Protein 5MIT (pdb70)

CATH classification: 3.50.50.60 (+1 more: 3.50.50.60)

Foldseek 3Di:
DFLEEEEAQALLSLLLLLLLLLVVGRAEYEHQDQHHACLQLAQWDCPDPPDNIDRSVVVSCVSNPCNVVSPHHYDYFDWQAKADPPQWIWTDTPPDIDIHRFYEYEHAWDADDPPAAPQVLAVVAFEAAGCVVCLQVAAAWAEEEEAQEQVSLNSLVVSVVGYQAYEYEYQAAHGHYDPVSVVVLVPDPRYHYDHNKDWHYFDDDSHHTFWTWMARNVPRDIDIGTTRHYHYHHDIAAPANRCPPPPQADPRGAGEAPPLQDTPDQRYGYAANSHPDDDHDSVRSSVSSNSNSVVSSVSSVVD

InterPro domains:
  IPR005982 Thioredoxin reductase [TIGR01292] (6-304)
  IPR008255 Pyridine nucleotide-disulphide oxidoreductase, class-II, active site [PS00573] (134-154)
  IPR023753 FAD/NAD(P)-binding domain [PF07992] (6-293)
  IPR036188 FAD/NAD(P)-binding domain superfamily [G3DSA:3.50.50.60] (7-298)
  IPR036188 FAD/NAD(P)-binding domain superfamily [G3DSA:3.50.50.60] (116-239)
  IPR036188 FAD/NAD(P)-binding domain superfamily [SSF51905] (1-301)
  IPR050097 Ferredoxin--NADP reductase type 2 [PTHR48105] (3-305)

Structure (mmCIF, N/CA/C/O backbone):
data_5MIT
#
_entry.id   5MIT
#
_cell.length_a   120.690
_cell.length_b   120.690
_cell.length_c   60.330
_cell.angle_alpha   90.000
_cell.angle_beta   90.000
_cell.angle_gamma   90.000
#
_symmetry.space_group_name_H-M   'P 41 21 2'
#
loop_
_entity.id
_entity.type
_entity.pdbx_description
1 polymer 'Thioredoxin reductase'
2 non-polymer 'FLAVIN-ADENINE DINUCLEOTIDE'
3 non-polymer 'NADP NICOTINAMIDE-ADENINE-DINUCLEOTIDE PHOSPHATE'
4 non-polymer DI(HYDROXYETHYL)ETHER
5 non-polymer 'SULFATE ION'
6 water water
#
loop_
_atom_site.group_PDB
_atom_site.id
_atom_site.type_symbol
_atom_site.label_atom_id
_atom_site.label_alt_id
_atom_site.label_comp_id
_atom_site.label_asym_id
_atom_site.label_entity_id
_atom_site.label_seq_id
_atom_site.pdbx_PDB_ins_code
_atom_site.Cartn_x
_atom_site.Cartn_y
_atom_site.Cartn_z
_atom_site.occupancy
_atom_site.B_iso_or_equiv
_atom_site.auth_seq_id
_atom_site.auth_comp_id
_atom_site.auth_asym_id
_atom_site.auth_atom_id
_atom_site.pdbx_PDB_model_num
ATOM 1 N N . LYS A 1 24 ? -11.386 40.261 -5.041 1.00 46.39 5 LYS A N 1
ATOM 2 C CA . LYS A 1 24 ? -12.250 41.475 -5.212 1.00 49.09 5 LYS A CA 1
ATOM 3 C C . LYS A 1 24 ? -13.508 41.542 -4.334 1.00 45.52 5 LYS A C 1
ATOM 4 O O . LYS A 1 24 ? -13.794 42.651 -3.842 1.00 48.57 5 LYS A O 1
ATOM 10 N N . TYR A 1 25 ? -14.301 40.458 -4.200 1.00 35.75 6 TYR A N 1
ATOM 11 C CA . TYR A 1 25 ? -15.213 40.378 -3.001 1.00 30.76 6 TYR A CA 1
ATOM 12 C C . TYR A 1 25 ? -14.451 39.721 -1.896 1.00 25.53 6 TYR A C 1
ATOM 13 O O . TYR A 1 25 ? -13.657 38.802 -2.106 1.00 26.05 6 TYR A O 1
ATOM 22 N N . ASP A 1 26 ? -14.696 40.163 -0.661 1.00 28.34 7 ASP A N 1
ATOM 23 C CA . ASP A 1 26 ? -14.225 39.348 0.469 1.00 25.44 7 ASP A CA 1
ATOM 24 C C . ASP A 1 26 ? -15.060 38.062 0.590 1.00 22.29 7 ASP A C 1
ATOM 25 O O . ASP A 1 26 ? -14.548 36.988 0.895 1.00 26.49 7 ASP A O 1
ATOM 30 N N . VAL A 1 27 ? -16.336 38.219 0.434 1.00 22.93 8 VAL A N 1
ATOM 31 C CA . VAL A 1 27 ? -17.250 37.076 0.507 1.00 22.12 8 VAL A CA 1
ATOM 32 C C . VAL A 1 27 ? -18.395 37.240 -0.431 1.00 22.04 8 VAL A C 1
ATOM 33 O O . VAL A 1 27 ? -19.020 38.294 -0.525 1.00 23.88 8 VAL A O 1
ATOM 37 N N . VAL A 1 28 ? -18.718 36.106 -1.085 1.00 24.77 9 VAL A N 1
ATOM 38 C CA . VAL A 1 28 ? -19.942 36.002 -1.833 1.00 21.87 9 VAL A CA 1
ATOM 39 C C . VAL A 1 28 ? -20.817 34.898 -1.171 1.00 19.65 9 VAL A C 1
ATOM 40 O O . VAL A 1 28 ? -20.410 33.757 -1.065 1.00 23.76 9 VAL A O 1
ATOM 44 N N . ILE A 1 29 ? -21.988 35.298 -0.804 1.00 19.86 10 ILE A N 1
ATOM 45 C CA . ILE A 1 29 ? -23.038 34.405 -0.309 1.00 22.97 10 ILE A CA 1
ATOM 46 C C . ILE A 1 29 ? -24.049 34.128 -1.442 1.00 20.00 10 ILE A C 1
ATOM 47 O O . ILE A 1 29 ? -24.694 35.047 -1.977 1.00 22.38 10 ILE A O 1
ATOM 52 N N . ILE A 1 30 ? -24.221 32.842 -1.693 1.00 21.44 11 ILE A N 1
ATOM 53 C CA . ILE A 1 30 ? -25.149 32.359 -2.735 1.00 19.98 11 ILE A CA 1
ATOM 54 C C . ILE A 1 30 ? -26.462 31.816 -2.133 1.00 17.58 11 ILE A C 1
ATOM 55 O O . ILE A 1 30 ? -26.438 30.795 -1.520 1.00 20.37 11 ILE A O 1
ATOM 60 N N . GLY A 1 31 ? -27.500 32.612 -2.262 1.00 18.10 12 GLY A N 1
ATOM 61 C CA . GLY A 1 31 ? -28.834 32.306 -1.786 1.00 23.08 12 GLY A CA 1
ATOM 62 C C . GLY A 1 31 ? -29.209 33.202 -0.665 1.00 20.39 12 GLY A C 1
ATOM 63 O O . GLY A 1 31 ? -28.399 33.356 0.219 1.00 22.50 12 GLY A O 1
ATOM 64 N N . SER A 1 32 ? -30.394 33.792 -0.754 1.00 21.21 13 SER A N 1
ATOM 65 C CA . SER A 1 32 ? -30.916 34.748 0.128 1.00 21.40 13 SER A CA 1
ATOM 66 C C . SER A 1 32 ? -32.202 34.267 0.834 1.00 16.67 13 SER A C 1
ATOM 67 O O . SER A 1 32 ? -33.184 35.010 1.033 1.00 18.51 13 SER A O 1
ATOM 70 N N . GLY A 1 33 ? -32.105 33.054 1.287 1.00 19.05 14 GLY A N 1
ATOM 71 C CA . GLY A 1 33 ? -33.069 32.541 2.264 1.00 17.54 14 GLY A CA 1
ATOM 72 C C . GLY A 1 33 ? -32.531 32.949 3.634 1.00 21.11 14 GLY A C 1
ATOM 73 O O . GLY A 1 33 ? -31.587 33.755 3.736 1.00 16.66 14 GLY A O 1
ATOM 74 N N . PRO A 1 34 ? -33.094 32.358 4.713 1.00 19.25 15 PRO A N 1
ATOM 75 C CA . PRO A 1 34 ? -32.654 32.858 6.019 1.00 17.04 15 PRO A CA 1
ATOM 76 C C . PRO A 1 34 ? -31.227 32.586 6.369 1.00 17.57 15 PRO A C 1
ATOM 77 O O . PRO A 1 34 ? -30.642 33.421 7.097 1.00 17.80 15 PRO A O 1
ATOM 81 N N . ALA A 1 35 ? -30.602 31.492 5.893 1.00 18.54 16 ALA A N 1
ATOM 82 C CA . ALA A 1 35 ? -29.231 31.277 6.210 1.00 20.03 16 ALA A CA 1
ATOM 83 C C . ALA A 1 35 ? -28.390 32.347 5.516 1.00 21.56 16 ALA A C 1
ATOM 84 O O . ALA A 1 35 ? -27.473 32.887 6.128 1.00 17.13 16 ALA A O 1
ATOM 86 N N . GLY A 1 36 ? -28.636 32.560 4.214 1.00 21.08 17 GLY A N 1
ATOM 87 C CA . GLY A 1 36 ? -27.799 33.540 3.494 1.00 18.41 17 GLY A CA 1
ATOM 88 C C . GLY A 1 36 ? -27.932 34.950 3.946 1.00 17.54 17 GLY A C 1
ATOM 89 O O . GLY A 1 36 ? -26.924 35.707 4.008 1.00 20.70 17 GLY A O 1
ATOM 90 N N . MET A 1 37 ? -29.148 35.335 4.258 1.00 17.53 18 MET A N 1
ATOM 91 C CA . MET A 1 37 ? -29.454 36.595 4.736 1.00 17.92 18 MET A CA 1
ATOM 92 C C . MET A 1 37 ? -28.810 36.884 6.110 1.00 19.33 18 MET A C 1
ATOM 93 O O . MET A 1 37 ? -28.257 37.959 6.351 1.00 20.03 18 MET A O 1
ATOM 98 N N . THR A 1 38 ? -28.769 35.878 6.964 1.00 22.52 19 THR A N 1
ATOM 99 C CA . THR A 1 38 ?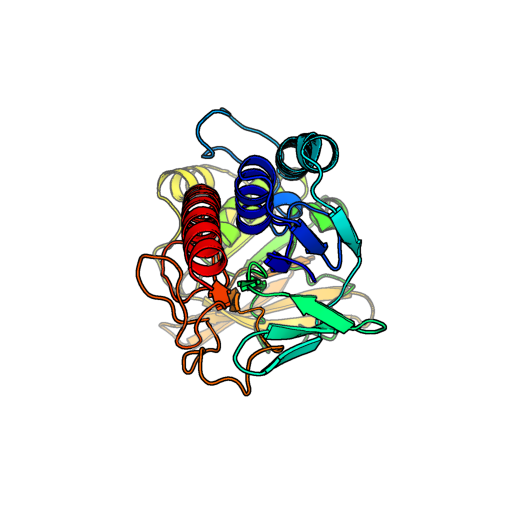 -28.067 36.029 8.259 1.00 18.61 19 THR A CA 1
ATOM 100 C C . THR A 1 38 ? -26.575 36.138 8.021 1.00 17.92 19 THR A C 1
ATOM 101 O O . THR A 1 38 ? -25.919 37.048 8.554 1.00 18.63 19 THR A O 1
ATOM 105 N N . ALA A 1 39 ? -25.998 35.250 7.234 1.00 18.58 20 ALA A N 1
ATOM 106 C CA . ALA A 1 39 ? -24.614 35.368 6.887 1.00 19.63 20 ALA A CA 1
ATOM 107 C C . ALA A 1 39 ? -24.217 36.726 6.334 1.00 22.34 20 ALA A C 1
ATOM 108 O O . ALA A 1 39 ? -23.187 37.283 6.727 1.00 20.54 20 ALA A O 1
ATOM 110 N N . ALA A 1 40 ? -25.047 37.264 5.438 1.00 22.26 21 ALA A N 1
ATOM 111 C CA . ALA A 1 40 ? -24.775 38.531 4.785 1.00 23.08 21 ALA A CA 1
ATOM 112 C C . ALA A 1 40 ? -24.870 39.729 5.762 1.00 20.47 21 ALA A C 1
ATOM 113 O O . ALA A 1 40 ? -24.024 40.634 5.772 1.00 18.52 21 ALA A O 1
ATOM 115 N N . MET A 1 41 ? -25.846 39.692 6.630 1.00 18.96 22 MET A N 1
ATOM 116 C CA . MET A 1 41 ? -25.961 40.673 7.685 1.00 20.93 22 MET A CA 1
ATOM 117 C C . MET A 1 41 ? -24.659 40.642 8.519 1.00 19.64 22 MET A C 1
ATOM 118 O O . MET A 1 41 ? -24.093 41.721 8.768 1.00 21.59 22 MET A O 1
ATOM 123 N N . TYR A 1 42 ? -24.221 39.466 8.944 1.00 19.20 23 TYR A N 1
ATOM 124 C CA . TYR A 1 42 ? -22.983 39.308 9.798 1.00 19.73 23 TYR A CA 1
ATOM 125 C C . TYR A 1 42 ? -21.673 39.752 9.048 1.00 21.76 23 TYR A C 1
ATOM 126 O O . TYR A 1 42 ? -20.907 40.561 9.581 1.00 18.84 23 TYR A O 1
ATOM 135 N N . THR A 1 43 ? -21.449 39.283 7.820 1.00 19.21 24 THR A N 1
ATOM 136 C CA . THR A 1 43 ? -20.292 39.737 7.057 1.00 24.06 24 THR A CA 1
ATOM 137 C C . THR A 1 43 ? -20.319 41.241 6.800 1.00 21.74 24 THR A C 1
ATOM 138 O O . THR A 1 43 ? -19.228 41.883 6.899 1.00 22.17 24 THR A O 1
ATOM 142 N N . ALA A 1 44 ? -21.459 41.833 6.478 1.00 20.86 25 ALA A N 1
ATOM 143 C CA . ALA A 1 44 ? -21.519 43.244 6.247 1.00 22.44 25 ALA A CA 1
ATOM 144 C C . ALA A 1 44 ? -21.209 44.020 7.563 1.00 25.82 25 ALA A C 1
ATOM 145 O O . ALA A 1 44 ? -20.568 45.085 7.546 1.00 22.35 25 ALA A O 1
ATOM 147 N N . ARG A 1 45 ? -21.666 43.476 8.690 1.00 21.55 26 ARG A N 1
ATOM 148 C CA . ARG A 1 45 ? -21.398 44.126 9.977 1.00 22.47 26 ARG A CA 1
ATOM 149 C C . ARG A 1 45 ? -19.893 44.017 10.341 1.00 21.32 26 ARG A C 1
ATOM 150 O O . ARG A 1 45 ? -19.362 44.876 11.081 1.00 24.95 26 ARG A O 1
ATOM 158 N N . SER A 1 46 ? -19.181 42.999 9.857 1.00 22.72 27 SER A N 1
ATOM 159 C CA . SER A 1 46 ? -17.750 42.943 9.956 1.00 22.70 27 SER A CA 1
ATOM 160 C C . SER A 1 46 ? -17.027 43.739 8.845 1.00 23.46 27 SER A C 1
ATOM 161 O O . SER A 1 46 ? -15.846 43.579 8.699 1.00 22.69 27 SER A O 1
ATOM 164 N N . GLU A 1 47 ? -17.774 44.487 8.089 1.00 25.36 28 GLU A N 1
ATOM 165 C CA . GLU A 1 47 ? -17.287 45.382 7.013 1.00 29.77 28 GLU A CA 1
ATOM 166 C C . GLU A 1 47 ? -16.546 44.566 5.962 1.00 28.83 28 GLU A C 1
ATOM 167 O O . GLU A 1 47 ? -15.605 45.045 5.367 1.00 30.74 28 GLU A O 1
ATOM 173 N N . MET A 1 48 ? -17.002 43.342 5.709 1.00 27.08 29 MET A N 1
ATOM 174 C CA . MET A 1 48 ? -16.470 42.540 4.605 1.00 27.84 29 MET A CA 1
ATOM 175 C C . MET A 1 48 ? -17.176 42.987 3.338 1.00 26.00 29 MET A C 1
ATOM 176 O O . MET A 1 48 ? -18.304 43.352 3.406 1.00 24.13 29 MET A O 1
ATOM 181 N N . LYS A 1 49 ? -16.472 43.037 2.196 1.00 30.36 30 LYS A N 1
ATOM 182 C CA . LYS A 1 49 ? -17.085 43.484 0.948 1.00 28.39 30 LYS A CA 1
ATOM 183 C C . LYS A 1 49 ? -17.913 42.257 0.515 1.00 22.00 30 LYS A C 1
ATOM 184 O O . LYS A 1 49 ? -17.352 41.159 0.241 1.00 23.65 30 LYS A O 1
ATOM 190 N N . THR A 1 50 ? -19.207 42.469 0.621 1.00 25.96 31 THR A N 1
ATOM 191 C CA . THR A 1 50 ? -20.189 41.406 0.613 1.00 24.06 31 THR A CA 1
ATOM 192 C C . THR A 1 50 ? -21.133 41.478 -0.571 1.00 20.05 31 THR A C 1
ATOM 193 O O . THR A 1 50 ? -21.905 42.413 -0.710 1.00 24.21 31 THR A O 1
ATOM 197 N N . LEU A 1 51 ? -21.155 40.385 -1.313 1.00 24.24 32 LEU A N 1
ATOM 198 C CA . LEU A 1 51 ? -22.146 40.182 -2.420 1.00 22.41 32 LEU A CA 1
ATOM 199 C C . LEU A 1 51 ? -23.146 39.068 -2.012 1.00 20.75 32 LEU A C 1
ATOM 200 O O . LEU A 1 51 ? -22.721 37.979 -1.684 1.00 24.25 32 LEU A O 1
ATOM 205 N N . LEU A 1 52 ? -24.434 39.370 -2.131 1.00 24.61 33 LEU A N 1
ATOM 206 C CA . LEU A 1 52 ? -25.471 38.345 -1.843 1.00 23.99 33 LEU A CA 1
ATOM 207 C C . LEU A 1 52 ? -26.209 38.074 -3.162 1.00 22.52 33 LEU A C 1
ATOM 208 O O . LEU A 1 52 ? -26.940 38.931 -3.620 1.00 22.73 33 LEU A O 1
ATOM 213 N N . LEU A 1 53 ? -25.944 36.922 -3.738 1.00 25.04 34 LEU A N 1
ATOM 214 C CA . LEU A 1 53 ? -26.604 36.499 -5.012 1.00 26.52 34 LEU A CA 1
ATOM 215 C C . LEU A 1 53 ? -27.844 35.634 -4.698 1.00 25.58 34 LEU A C 1
ATOM 216 O O . LEU A 1 53 ? -27.721 34.672 -3.948 1.00 29.61 34 LEU A O 1
ATOM 221 N N . GLU A 1 54 ? -28.942 35.918 -5.380 1.00 25.90 35 GLU A N 1
ATOM 222 C CA . GLU A 1 54 ? -30.212 35.221 -5.238 1.00 27.98 35 GLU A CA 1
ATOM 223 C C . GLU A 1 54 ? -30.815 35.171 -6.668 1.00 30.24 35 GLU A C 1
ATOM 224 O O . GLU A 1 54 ? -30.869 36.184 -7.358 1.00 29.95 35 GLU A O 1
ATOM 230 N N . ARG A 1 55 ? -31.298 34.007 -7.052 1.00 33.56 36 ARG A N 1
ATOM 231 C CA . ARG A 1 55 ? -31.916 33.815 -8.381 1.00 31.15 36 ARG A CA 1
ATOM 232 C C . ARG A 1 55 ? -33.340 34.323 -8.403 1.00 36.23 36 ARG A C 1
ATOM 233 O O . ARG A 1 55 ? -33.866 34.596 -9.466 1.00 32.77 36 ARG A O 1
ATOM 241 N N . GLY A 1 56 ? -33.974 34.465 -7.225 1.00 32.29 37 GLY A N 1
ATOM 242 C CA . GLY A 1 56 ? -35.388 34.797 -7.125 1.00 30.38 37 GLY A CA 1
ATOM 243 C C . GLY A 1 56 ? -35.741 35.852 -6.100 1.00 32.52 37 GLY A C 1
ATOM 244 O O . GLY A 1 56 ? -35.137 36.914 -6.050 1.00 35.46 37 GLY A O 1
ATOM 245 N N . VAL A 1 57 ? -36.712 35.552 -5.245 1.00 33.87 38 VAL A N 1
ATOM 246 C CA . VAL A 1 57 ? -37.139 36.495 -4.242 1.00 35.56 38 VAL A CA 1
ATOM 247 C C . VAL A 1 57 ? -36.414 36.143 -2.916 1.00 30.47 38 VAL A C 1
ATOM 248 O O . VAL A 1 57 ? -36.368 34.954 -2.522 1.00 27.44 38 VAL A O 1
ATOM 252 N N . PRO A 1 58 ? -35.860 37.158 -2.248 1.00 29.38 39 PRO A N 1
ATOM 253 C CA . PRO A 1 58 ? -35.290 36.923 -0.905 1.00 28.73 39 PRO A CA 1
ATOM 254 C C . PRO A 1 58 ? -36.325 36.223 -0.016 1.00 22.99 39 PRO A C 1
ATOM 255 O O . PRO A 1 58 ? -37.482 36.596 -0.022 1.00 24.67 39 PRO A O 1
ATOM 259 N N . GLY A 1 59 ? -35.877 35.279 0.781 1.00 27.01 40 GLY A N 1
ATOM 260 C CA . GLY A 1 59 ? -36.762 34.532 1.654 1.00 25.34 40 GLY A CA 1
ATOM 261 C C . GLY A 1 59 ? -36.640 33.039 1.470 1.00 24.95 40 GLY A C 1
ATOM 262 O O . GLY A 1 59 ? -36.966 32.285 2.392 1.00 23.34 40 GLY A O 1
ATOM 263 N N . GLY A 1 60 ? -36.250 32.566 0.288 1.00 21.79 41 GLY A N 1
ATOM 264 C CA . GLY A 1 60 ? -36.085 31.157 0.094 1.00 21.73 41 GLY A CA 1
ATOM 265 C C . GLY A 1 60 ? -37.446 30.451 0.354 1.00 22.18 41 GLY A C 1
ATOM 266 O O . GLY A 1 60 ? -38.527 31.004 0.122 1.00 21.53 41 GLY A O 1
ATOM 267 N N . GLN A 1 61 ? -37.373 29.314 1.018 1.00 25.20 42 GLN A N 1
ATOM 268 C CA . GLN A 1 61 ? -38.586 28.535 1.395 1.00 25.44 42 GLN A CA 1
ATOM 269 C C . GLN A 1 61 ? -39.551 29.272 2.245 1.00 26.70 42 GLN A C 1
ATOM 270 O O . GLN A 1 61 ? -40.750 28.957 2.228 1.00 25.54 42 GLN A O 1
ATOM 276 N N . MET A 1 62 ? -39.098 30.287 3.002 1.00 21.28 43 MET A N 1
ATOM 277 C CA . MET A 1 62 ? -40.043 30.984 3.848 1.00 20.03 43 MET A CA 1
ATOM 278 C C . MET A 1 62 ? -41.150 31.621 3.010 1.00 22.91 43 MET A C 1
ATOM 279 O O . MET A 1 62 ? -42.262 31.803 3.450 1.00 21.74 43 MET A O 1
ATOM 284 N N . ASN A 1 63 ? -40.852 31.980 1.772 1.00 25.96 44 ASN A N 1
ATOM 285 C CA . ASN A 1 63 ? -41.923 32.597 0.958 1.00 25.78 44 ASN A CA 1
ATOM 286 C C . ASN A 1 63 ? -42.977 31.535 0.508 1.00 28.50 44 ASN A C 1
ATOM 287 O O . ASN A 1 63 ? -44.041 31.916 0.025 1.00 30.72 44 ASN A O 1
ATOM 292 N N . ASN A 1 64 ? -42.645 30.257 0.626 1.00 24.75 45 ASN A N 1
ATOM 293 C CA . ASN A 1 64 ? -43.546 29.135 0.282 1.00 27.51 45 ASN A CA 1
ATOM 294 C C . ASN A 1 64 ? -44.215 28.528 1.496 1.00 29.30 45 ASN A C 1
ATOM 295 O O . ASN A 1 64 ? -44.769 27.439 1.416 1.00 27.93 45 ASN A O 1
ATOM 300 N N . THR A 1 65 ? -44.202 29.298 2.577 1.00 28.68 46 THR A N 1
ATOM 301 C CA . THR A 1 65 ? -44.654 28.887 3.907 1.00 29.97 46 THR A CA 1
ATOM 302 C C . THR A 1 65 ? -45.752 29.891 4.288 1.00 30.68 46 THR A C 1
ATOM 303 O O . THR A 1 65 ? -45.613 31.090 4.104 1.00 35.92 46 THR A O 1
ATOM 307 N N . ALA A 1 66 ? -46.867 29.357 4.751 1.00 29.21 47 ALA A N 1
ATOM 308 C CA . ALA A 1 66 ? -48.024 30.137 5.067 1.00 32.24 47 ALA A CA 1
ATOM 309 C C . ALA A 1 66 ? -47.874 30.822 6.417 1.00 33.76 47 ALA A C 1
ATOM 310 O O . ALA A 1 66 ? -47.886 32.020 6.479 1.00 41.06 47 ALA A O 1
ATOM 312 N N . GLU A 1 67 ? -47.743 30.048 7.494 1.00 38.41 48 GLU A N 1
ATOM 313 C CA . GLU A 1 67 ? -47.641 30.589 8.859 1.00 37.67 48 GLU A CA 1
ATOM 314 C C . GLU A 1 67 ? -46.428 29.967 9.526 1.00 29.12 48 GLU A C 1
ATOM 315 O O . GLU A 1 67 ? -46.260 28.738 9.514 1.00 29.73 48 GLU A O 1
ATOM 321 N N . ILE A 1 68 ? -45.583 30.826 10.102 1.00 26.51 49 ILE A N 1
ATOM 322 C CA . ILE A 1 68 ? -44.414 30.349 10.835 1.00 24.42 49 ILE A CA 1
ATOM 323 C C . ILE A 1 68 ? -44.690 30.645 12.289 1.00 23.14 49 ILE A C 1
ATOM 324 O O . ILE A 1 68 ? -44.906 31.800 12.653 1.00 23.32 49 ILE A O 1
ATOM 329 N N . GLU A 1 69 ? -44.714 29.596 13.109 1.00 22.84 50 GLU A N 1
ATOM 330 C CA . GLU A 1 69 ? -45.048 29.705 14.522 1.00 25.20 50 GLU A CA 1
ATOM 331 C C . GLU A 1 69 ? -43.892 29.479 15.442 1.00 23.29 50 GLU A C 1
ATOM 332 O O . GLU A 1 69 ? -44.022 29.735 16.654 1.00 29.87 50 GLU A O 1
ATOM 338 N N . ASN A 1 70 ? -42.794 28.942 14.936 1.00 20.38 51 ASN A N 1
ATOM 339 C CA . ASN A 1 70 ? -41.718 28.483 15.771 1.00 19.34 51 ASN A CA 1
ATOM 340 C C . ASN A 1 70 ? -40.390 29.242 15.540 1.00 18.64 51 ASN A C 1
ATOM 341 O O . ASN A 1 70 ? -39.319 28.694 15.750 1.00 19.07 51 ASN A O 1
ATOM 346 N N . TYR A 1 71 ? -40.492 30.439 15.000 1.00 18.07 52 TYR A N 1
ATOM 347 C CA . TYR A 1 71 ? -39.321 31.287 14.955 1.00 18.08 52 TYR A CA 1
ATOM 348 C C . TYR A 1 71 ? -39.336 32.170 16.217 1.00 19.50 52 TYR A C 1
ATOM 349 O O . TYR A 1 71 ? -40.187 33.031 16.385 1.00 21.46 52 TYR A O 1
ATOM 358 N N . PRO A 1 72 ? -38.334 31.989 17.075 1.00 20.84 53 PRO A N 1
ATOM 359 C CA . PRO A 1 72 ? -38.336 32.681 18.370 1.00 22.95 53 PRO A CA 1
ATOM 360 C C . PRO A 1 72 ? -38.291 34.180 18.175 1.00 23.27 53 PRO A C 1
ATOM 361 O O . PRO A 1 72 ? -37.450 34.676 17.431 1.00 25.74 53 PRO A O 1
ATOM 365 N N . GLY A 1 73 ? -39.209 34.902 18.798 1.00 27.15 54 GLY A N 1
ATOM 366 C CA . GLY A 1 73 ? -39.304 36.319 18.582 1.00 30.60 54 GLY A CA 1
ATOM 367 C C . GLY A 1 73 ? -40.639 36.661 17.995 1.00 36.90 54 GLY A C 1
ATOM 368 O O . GLY A 1 73 ? -41.179 37.746 18.260 1.00 39.49 54 GLY A O 1
ATOM 369 N N . TYR A 1 74 ? -41.209 35.719 17.236 1.00 33.57 55 TYR A N 1
ATOM 370 C CA . TYR A 1 74 ? -42.574 35.887 16.625 1.00 37.40 55 TYR A CA 1
ATOM 371 C C . TYR A 1 74 ? -43.510 34.774 16.973 1.00 33.90 55 TYR A C 1
ATOM 372 O O . TYR A 1 74 ? -43.229 33.635 16.711 1.00 35.12 55 TYR A O 1
ATOM 381 N N . GLU A 1 75 ? -44.659 35.127 17.544 1.00 45.88 56 GLU A N 1
ATOM 382 C CA . GLU A 1 75 ? -45.759 34.200 17.915 1.00 50.06 56 GLU A CA 1
ATOM 383 C C . GLU A 1 75 ? -46.354 33.438 16.695 1.00 46.44 56 GLU A C 1
ATOM 384 O O . GLU A 1 75 ? -46.583 32.204 16.770 1.00 39.37 56 GLU A O 1
ATOM 390 N N . THR A 1 76 ? -46.572 34.174 15.593 1.00 36.37 57 THR A N 1
ATOM 391 C CA . THR A 1 76 ? -46.944 33.589 14.324 1.00 37.93 57 THR A CA 1
ATOM 392 C C . THR A 1 76 ? -46.751 34.660 13.278 1.00 43.54 57 THR A C 1
ATOM 393 O O . THR A 1 76 ? -47.045 35.828 13.529 1.00 49.45 57 THR A O 1
ATOM 397 N N . ILE A 1 77 ? -46.196 34.304 12.127 1.00 34.36 58 ILE A N 1
ATOM 398 C CA . ILE A 1 77 ? -45.946 35.327 11.127 1.00 31.97 58 ILE A CA 1
ATOM 399 C C . ILE A 1 77 ? -46.010 34.624 9.857 1.00 31.50 58 ILE A C 1
ATOM 400 O O . ILE A 1 77 ? -45.606 33.482 9.775 1.00 28.78 58 ILE A O 1
ATOM 405 N N . MET A 1 78 ? -46.550 35.296 8.866 1.00 32.20 59 MET A N 1
ATOM 406 C CA . MET A 1 78 ? -46.630 34.766 7.520 1.00 37.66 59 MET A CA 1
ATOM 407 C C . MET A 1 78 ? -45.231 34.723 6.912 1.00 32.09 59 MET A C 1
ATOM 408 O O . MET A 1 78 ? -44.458 35.640 7.143 1.00 30.08 59 MET A O 1
ATOM 413 N N . GLY A 1 79 ? -44.929 33.684 6.163 1.00 26.95 60 GLY A N 1
ATOM 414 C CA . GLY A 1 79 ? -43.612 33.421 5.659 1.00 31.26 60 GLY A CA 1
ATOM 415 C C . GLY A 1 79 ? -43.094 34.612 4.852 1.00 30.38 60 GLY A C 1
ATOM 416 O O . GLY A 1 79 ? -41.999 35.123 5.087 1.00 31.17 60 GLY A O 1
ATOM 417 N N . PRO A 1 80 ? -43.898 35.094 3.906 1.00 32.19 61 PRO A N 1
ATOM 418 C CA . PRO A 1 80 ? -43.319 36.190 3.118 1.00 31.82 61 PRO A CA 1
ATOM 419 C C . PRO A 1 80 ? -43.070 37.437 3.905 1.00 28.94 61 PRO A C 1
ATOM 420 O O . PRO A 1 80 ? -42.142 38.201 3.565 1.00 29.61 61 PRO A O 1
ATOM 424 N N . GLU A 1 81 ? -43.821 37.682 4.974 1.00 29.24 62 GLU A N 1
ATOM 425 C CA . GLU A 1 81 ? -43.511 38.827 5.842 1.00 36.26 62 GLU A CA 1
ATOM 426 C C . GLU A 1 81 ? -42.190 38.683 6.607 1.00 33.61 62 GLU A C 1
ATOM 427 O O . GLU A 1 81 ? -41.410 39.624 6.729 1.00 34.81 62 GLU A O 1
ATOM 433 N N . LEU A 1 82 ? -41.945 37.502 7.160 1.00 31.47 63 LEU A N 1
ATOM 434 C CA . LEU A 1 82 ? -40.675 37.249 7.800 1.00 24.57 63 LEU A CA 1
ATOM 435 C C . LEU A 1 82 ? -39.511 37.409 6.780 1.00 26.78 63 LEU A C 1
ATOM 436 O O . LEU A 1 82 ? -38.444 38.014 7.090 1.00 25.18 63 LEU A O 1
ATOM 441 N N . SER A 1 83 ? -39.683 36.860 5.578 1.00 25.89 64 SER A N 1
ATOM 442 C CA . SER A 1 83 ? -38.735 37.111 4.473 1.00 26.02 64 SER A CA 1
ATOM 443 C C . SER A 1 83 ? -38.412 38.606 4.264 1.00 29.84 64 SER A C 1
ATOM 444 O O . SER A 1 83 ? -37.243 38.955 4.111 1.00 29.53 64 SER A O 1
ATOM 447 N N . MET A 1 84 ? -39.427 39.476 4.266 1.00 30.60 65 MET A N 1
ATOM 448 C CA . MET A 1 84 ? -39.208 40.914 4.054 1.00 33.80 65 MET A CA 1
ATOM 449 C C . MET A 1 84 ? -38.496 41.513 5.225 1.00 37.07 65 MET A C 1
ATOM 450 O O . MET A 1 84 ? -37.592 42.352 5.050 1.00 31.66 65 MET A O 1
ATOM 455 N N . LYS A 1 85 ? -38.871 41.089 6.426 1.00 30.82 66 LYS A N 1
ATOM 456 C CA . LYS A 1 85 ? -38.196 41.604 7.604 1.00 32.99 66 LYS A CA 1
ATOM 457 C C . LYS A 1 85 ? -36.744 41.212 7.670 1.00 30.11 66 LYS A C 1
ATOM 458 O O . LYS A 1 85 ? -35.923 42.021 8.119 1.00 32.64 66 LYS A O 1
ATOM 464 N N . MET A 1 86 ? -36.398 39.994 7.208 1.00 26.96 67 MET A N 1
ATOM 465 C CA . MET A 1 86 ? -35.022 39.607 7.222 1.00 25.42 67 MET A CA 1
ATOM 466 C C . MET A 1 86 ? -34.204 40.324 6.130 1.00 25.09 67 MET A C 1
ATOM 467 O O . MET A 1 86 ? -33.010 40.583 6.311 1.00 25.58 67 MET A O 1
ATOM 472 N N . ALA A 1 87 ? -34.847 40.632 5.021 1.00 25.14 68 ALA A N 1
ATOM 473 C CA . ALA A 1 87 ? -34.187 41.287 3.902 1.00 26.64 68 ALA A CA 1
ATOM 474 C C . ALA A 1 87 ? -33.979 42.791 4.138 1.00 31.22 68 ALA A C 1
ATOM 475 O O . ALA A 1 87 ? -33.009 43.330 3.667 1.00 31.75 68 ALA A O 1
ATOM 477 N N . GLU A 1 88 ? -34.873 43.441 4.878 1.00 34.09 69 GLU A N 1
ATOM 478 C CA . GLU A 1 88 ? -34.888 44.900 5.080 1.00 40.72 69 GLU A CA 1
ATOM 479 C C . GLU A 1 88 ? -33.543 45.574 5.327 1.00 38.00 69 GLU A C 1
ATOM 480 O O . GLU A 1 88 ? -33.189 46.492 4.599 1.00 32.61 69 GLU A O 1
ATOM 486 N N . PRO A 1 89 ? -32.781 45.134 6.340 1.00 34.16 70 PRO A N 1
ATOM 487 C CA . PRO A 1 89 ? -31.603 45.901 6.761 1.00 33.11 70 PRO A CA 1
ATOM 488 C C . PRO A 1 89 ? -30.420 45.689 5.891 1.00 32.70 70 PRO A C 1
ATOM 489 O O . PRO A 1 89 ? -29.435 46.444 5.985 1.00 30.95 70 PRO A O 1
ATOM 493 N N . LEU A 1 90 ? -30.492 44.696 5.024 1.00 26.94 71 LEU A N 1
ATOM 494 C CA . LEU A 1 90 ? -29.280 44.281 4.353 1.00 26.57 71 LEU A CA 1
ATOM 495 C C . LEU A 1 90 ? -28.633 45.411 3.491 1.00 30.68 71 LEU A C 1
ATOM 496 O O . LEU A 1 90 ? -27.408 45.514 3.381 1.00 27.47 71 LEU A O 1
ATOM 501 N N . GLU A 1 91 ? -29.441 46.233 2.873 1.00 31.38 72 GLU A N 1
ATOM 502 C CA . GLU A 1 91 ? -28.851 47.123 1.912 1.00 38.99 72 GLU A CA 1
ATOM 503 C C . GLU A 1 91 ? -28.174 48.281 2.705 1.00 35.88 72 GLU A C 1
ATOM 504 O O . GLU A 1 91 ? -27.077 48.651 2.379 1.00 35.79 72 GLU A O 1
ATOM 510 N N . GLY A 1 92 ? -28.816 48.738 3.791 1.00 33.62 73 GLY A N 1
ATOM 511 C CA . GLY A 1 92 ? -28.270 49.746 4.685 1.00 34.00 73 GLY A CA 1
ATOM 512 C C . GLY A 1 92 ? -26.998 49.349 5.388 1.00 35.20 73 GLY A C 1
ATOM 513 O O . GLY A 1 92 ? -26.232 50.212 5.803 1.00 34.73 73 GLY A O 1
ATOM 514 N N . LEU A 1 93 ? -26.781 48.058 5.564 1.00 29.56 74 LEU A N 1
ATOM 515 C CA . LEU A 1 93 ? -25.535 47.536 6.077 1.00 29.73 74 LEU A CA 1
ATOM 516 C C . LEU A 1 93 ? -24.449 47.481 5.009 1.00 32.35 74 LEU A C 1
ATOM 517 O O . LEU A 1 93 ? -23.315 47.135 5.320 1.00 31.78 74 LEU A O 1
ATOM 522 N N . GLY A 1 94 ? -24.800 47.789 3.760 1.00 31.74 75 GLY A N 1
ATOM 523 C CA . GLY A 1 94 ? -23.861 47.731 2.651 1.00 32.70 75 GLY A CA 1
ATOM 524 C C . GLY A 1 94 ? -23.664 46.381 1.971 1.00 33.57 75 GLY A C 1
ATOM 525 O O . GLY A 1 94 ? -22.674 46.157 1.279 1.00 35.57 75 GLY A O 1
ATOM 526 N N . VAL A 1 95 ? -24.569 45.443 2.203 1.00 30.70 76 VAL A N 1
ATOM 527 C CA . VAL A 1 95 ? -24.582 44.212 1.428 1.00 28.34 76 VAL A CA 1
ATOM 528 C C . VAL A 1 95 ? -24.951 44.616 0.014 1.00 24.85 76 VAL A C 1
ATOM 529 O O . VAL A 1 95 ? -25.872 45.426 -0.200 1.00 28.28 76 VAL A O 1
ATOM 533 N N . GLU A 1 96 ? -24.188 44.101 -0.915 1.00 25.33 77 GLU A N 1
ATOM 534 C CA . GLU A 1 96 ? -24.560 44.288 -2.296 1.00 31.33 77 GLU A CA 1
ATOM 535 C C . GLU A 1 96 ? -25.483 43.109 -2.708 1.00 24.60 77 GLU A C 1
ATOM 536 O O . GLU A 1 96 ? -25.024 42.015 -2.871 1.00 30.42 77 GLU A O 1
ATOM 542 N N . ASN A 1 97 ? -26.747 43.411 -2.902 1.00 27.57 78 ASN A N 1
ATOM 543 C CA . ASN A 1 97 ? -27.774 42.457 -3.325 1.00 30.41 78 ASN A CA 1
ATOM 544 C C . ASN A 1 97 ? -27.791 42.368 -4.825 1.00 32.90 78 ASN A C 1
ATOM 545 O O . ASN A 1 97 ? -27.916 43.385 -5.468 1.00 33.13 78 ASN A O 1
ATOM 550 N N . ALA A 1 98 ? -27.612 41.189 -5.389 1.00 33.39 79 ALA A N 1
ATOM 551 C CA . ALA A 1 98 ? -27.691 41.107 -6.837 1.00 34.36 79 ALA A CA 1
ATOM 552 C C . ALA A 1 98 ? -28.395 39.863 -7.289 1.00 36.46 79 ALA A C 1
ATOM 553 O O . ALA A 1 98 ? -28.163 38.783 -6.741 1.00 32.29 79 ALA A O 1
ATOM 555 N N . TYR A 1 99 ? -29.172 40.014 -8.359 1.00 37.63 80 TYR A N 1
ATOM 556 C CA . TYR A 1 99 ? -29.653 38.878 -9.135 1.00 34.82 80 TYR A CA 1
ATOM 557 C C . TYR A 1 99 ? -28.546 37.984 -9.669 1.00 32.54 80 TYR A C 1
ATOM 558 O O . TYR A 1 99 ? -27.598 38.455 -10.246 1.00 33.58 80 TYR A O 1
ATOM 567 N N . GLY A 1 100 ? -28.691 36.674 -9.544 1.00 29.98 81 GLY A N 1
ATOM 568 C CA . GLY A 1 100 ? -27.767 35.728 -10.156 1.00 31.51 81 GLY A CA 1
ATOM 569 C C . GLY A 1 100 ? -28.282 34.300 -9.975 1.00 37.35 81 GLY A C 1
ATOM 570 O O . GLY A 1 100 ? -28.745 33.966 -8.859 1.00 28.75 81 GLY A O 1
ATOM 571 N N . PHE A 1 101 ? -28.235 33.483 -11.048 1.00 30.81 82 PHE A N 1
ATOM 572 C CA . PHE A 1 101 ? -28.304 32.047 -10.953 1.00 27.50 82 PHE A CA 1
ATOM 573 C C . PHE A 1 101 ? -26.943 31.476 -11.104 1.00 31.77 82 PHE A C 1
ATOM 574 O O . PHE A 1 101 ? -26.351 31.550 -12.174 1.00 29.13 82 PHE A O 1
ATOM 582 N N . VAL A 1 102 ? -26.415 30.848 -10.057 1.00 26.80 83 VAL A N 1
ATOM 583 C CA . VAL A 1 102 ? -25.051 30.364 -10.100 1.00 28.40 83 VAL A CA 1
ATOM 584 C C . VAL A 1 102 ? -25.093 29.041 -10.757 1.00 31.36 83 VAL A C 1
ATOM 585 O O . VAL A 1 102 ? -25.909 28.242 -10.357 1.00 29.87 83 VAL A O 1
ATOM 589 N N . THR A 1 103 ? -24.172 28.815 -11.718 1.00 31.46 84 THR A N 1
ATOM 590 C CA . THR A 1 103 ? -24.037 27.570 -12.487 1.00 27.36 84 THR A CA 1
ATOM 591 C C . THR A 1 103 ? -22.758 26.870 -12.146 1.00 26.87 84 THR A C 1
ATOM 592 O O . THR A 1 103 ? -22.630 25.671 -12.331 1.00 30.31 84 THR A O 1
ATOM 596 N N . GLY A 1 104 ? -21.777 27.577 -11.589 1.00 27.31 85 GLY A N 1
ATOM 597 C CA . GLY A 1 104 ? -20.533 26.924 -11.177 1.00 25.19 85 GLY A CA 1
ATOM 598 C C . GLY A 1 104 ? -19.619 27.824 -10.326 1.00 24.93 85 GLY A C 1
ATOM 599 O O . GLY A 1 104 ? -19.808 29.026 -10.267 1.00 29.96 85 GLY A O 1
ATOM 600 N N . ILE A 1 105 ? -18.666 27.154 -9.690 1.00 29.22 86 ILE A N 1
ATOM 601 C CA . ILE A 1 105 ? -17.652 27.710 -8.841 1.00 34.64 86 ILE A CA 1
ATOM 602 C C . ILE A 1 105 ? -16.314 27.043 -9.164 1.00 36.46 86 ILE A C 1
ATOM 603 O O . ILE A 1 105 ? -16.208 25.817 -9.126 1.00 36.15 86 ILE A O 1
ATOM 608 N N . GLU A 1 106 ? -15.288 27.857 -9.409 1.00 44.35 87 GLU A N 1
ATOM 609 C CA . GLU A 1 106 ? -13.929 27.348 -9.565 1.00 44.34 87 GLU A CA 1
ATOM 610 C C . GLU A 1 106 ? -13.035 27.839 -8.424 1.00 41.04 87 GLU A C 1
ATOM 611 O O . GLU A 1 106 ? -13.028 29.029 -8.092 1.00 39.59 87 GLU A O 1
ATOM 617 N N . ASP A 1 107 ? -12.334 26.889 -7.822 1.00 43.97 88 ASP A N 1
ATOM 618 C CA . ASP A 1 107 ? -11.293 27.155 -6.859 1.00 47.94 88 ASP A CA 1
ATOM 619 C C . ASP A 1 107 ? -9.969 27.483 -7.579 1.00 52.90 88 ASP A C 1
ATOM 620 O O . ASP A 1 107 ? -9.354 26.602 -8.168 1.00 57.50 88 ASP A O 1
ATOM 625 N N . HIS A 1 108 ? -9.526 28.727 -7.491 1.00 56.41 89 HIS A N 1
ATOM 626 C CA . HIS A 1 108 ? -8.204 29.110 -7.979 1.00 61.46 89 HIS A CA 1
ATOM 627 C C . HIS A 1 108 ? -7.248 29.380 -6.795 1.00 62.81 89 HIS A C 1
ATOM 628 O O . HIS A 1 108 ? -6.538 30.385 -6.793 1.00 66.39 89 HIS A O 1
ATOM 635 N N . GLY A 1 109 ? -7.237 28.490 -5.798 1.00 57.48 90 GLY A N 1
ATOM 636 C CA . GLY A 1 109 ? -6.304 28.601 -4.674 1.00 56.18 90 GLY A CA 1
ATOM 637 C C . GLY A 1 109 ? -6.579 29.752 -3.724 1.00 58.32 90 GLY A C 1
ATOM 638 O O . GLY A 1 109 ? -7.295 29.590 -2.730 1.00 59.55 90 GLY A O 1
ATOM 639 N N . ASP A 1 110 ? -6.015 30.917 -4.017 1.00 52.19 91 ASP A N 1
ATOM 640 C CA . ASP A 1 110 ? -6.165 32.089 -3.149 1.00 56.34 91 ASP A CA 1
ATOM 641 C C . ASP A 1 110 ? -7.288 33.044 -3.562 1.00 55.00 91 ASP A C 1
ATOM 642 O O . ASP A 1 110 ? -7.450 34.120 -2.971 1.00 55.10 91 ASP A O 1
ATOM 647 N N . TYR A 1 111 ? -8.055 32.668 -4.580 1.00 48.07 92 TYR A N 1
ATOM 648 C CA . TYR A 1 111 ? -9.349 33.302 -4.840 1.00 47.81 92 TYR A CA 1
ATOM 649 C C . TYR A 1 111 ? -10.252 32.263 -5.500 1.00 43.81 92 TYR A C 1
ATOM 650 O O . TYR A 1 111 ? -9.817 31.142 -5.803 1.00 50.98 92 TYR A O 1
ATOM 659 N N . LYS A 1 112 ? -11.522 32.598 -5.648 1.00 37.03 93 LYS A N 1
ATOM 660 C CA . LYS A 1 112 ? -12.466 31.644 -6.184 1.00 36.02 93 LYS A CA 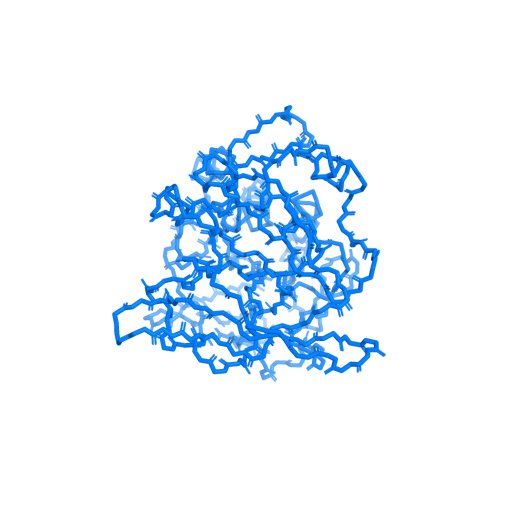1
ATOM 661 C C . LYS A 1 112 ? -13.254 32.439 -7.174 1.00 35.30 93 LYS A C 1
ATOM 662 O O . LYS A 1 112 ? -13.390 33.659 -7.064 1.00 33.63 93 LYS A O 1
ATOM 668 N N . LYS A 1 113 ? -13.748 31.733 -8.181 1.00 35.66 94 LYS A N 1
ATOM 669 C CA . LYS A 1 113 ? -14.563 32.359 -9.157 1.00 34.78 94 LYS A CA 1
ATOM 670 C C . LYS A 1 113 ? -15.950 31.710 -9.106 1.00 31.21 94 LYS A C 1
ATOM 671 O O . LYS A 1 113 ? -16.074 30.499 -9.022 1.00 32.29 94 LYS A O 1
ATOM 677 N N . ILE A 1 114 ? -16.945 32.567 -9.208 1.00 29.05 95 ILE A N 1
ATOM 678 C CA . ILE A 1 114 ? -18.328 32.183 -9.277 1.00 36.24 95 ILE A CA 1
ATOM 679 C C . ILE A 1 114 ? -18.956 32.596 -10.611 1.00 33.25 95 ILE A C 1
ATOM 680 O O . ILE A 1 114 ? -18.983 33.771 -10.973 1.00 33.51 95 ILE A O 1
ATOM 685 N N . ILE A 1 115 ? -19.521 31.609 -11.278 1.00 33.30 96 ILE A N 1
ATOM 686 C CA . ILE A 1 115 ? -20.155 31.775 -12.609 1.00 29.78 96 ILE A CA 1
ATOM 687 C C . ILE A 1 115 ? -21.650 31.682 -12.498 1.00 28.01 96 ILE A C 1
ATOM 688 O O . ILE A 1 115 ? -22.164 30.702 -11.916 1.00 28.81 96 ILE A O 1
ATOM 693 N N . THR A 1 116 ? -22.311 32.751 -12.950 1.00 26.68 97 THR A N 1
ATOM 694 C CA . THR A 1 116 ? -23.701 32.805 -13.162 1.00 30.05 97 THR A CA 1
ATOM 695 C C . THR A 1 116 ? -24.044 32.695 -14.677 1.00 32.05 97 THR A C 1
ATOM 696 O O . THR A 1 116 ? -23.185 32.371 -15.495 1.00 32.27 97 THR A O 1
ATOM 700 N N . GLU A 1 117 ? -25.294 32.934 -15.016 1.00 31.80 98 GLU A N 1
ATOM 701 C CA . GLU A 1 117 ? -25.738 32.773 -16.412 1.00 33.12 98 GLU A CA 1
ATOM 702 C C . GLU A 1 117 ? -24.899 33.703 -17.303 1.00 37.60 98 GLU A C 1
ATOM 703 O O . GLU A 1 117 ? -24.337 33.259 -18.307 1.00 32.93 98 GLU A O 1
ATOM 709 N N . ASP A 1 118 ? -24.787 34.953 -16.849 1.00 36.95 99 ASP A N 1
ATOM 710 C CA . ASP A 1 118 ? -24.120 36.010 -17.587 1.00 37.12 99 ASP A CA 1
ATOM 711 C C . ASP A 1 118 ? -22.841 36.593 -16.974 1.00 45.28 99 ASP A C 1
ATOM 712 O O . ASP A 1 118 ? -22.170 37.353 -17.677 1.00 37.50 99 ASP A O 1
ATOM 717 N N . ASP A 1 119 ? -22.521 36.309 -15.697 1.00 42.99 100 ASP A N 1
ATOM 718 C CA . ASP A 1 119 ? -21.401 36.994 -14.996 1.00 38.50 100 ASP A CA 1
ATOM 719 C C . ASP A 1 119 ? -20.402 36.051 -14.382 1.00 40.33 100 ASP A C 1
ATOM 720 O O . ASP A 1 119 ? -20.610 34.810 -14.311 1.00 33.99 100 ASP A O 1
ATOM 725 N N . GLU A 1 120 ? -19.278 36.650 -13.978 1.00 36.41 101 GLU A N 1
ATOM 726 C CA . GLU A 1 120 ? -18.283 35.977 -13.184 1.00 38.95 101 GLU A CA 1
ATOM 727 C C . GLU A 1 120 ? -17.934 36.954 -12.040 1.00 38.62 101 GLU A C 1
ATOM 728 O O . GLU A 1 120 ? -18.024 38.193 -12.187 1.00 34.11 101 GLU A O 1
ATOM 734 N N . PHE A 1 121 ? -17.658 36.374 -10.885 1.00 34.13 102 PHE A N 1
ATOM 735 C CA . PHE A 1 121 ? -17.388 37.159 -9.664 1.00 30.95 102 PHE A CA 1
ATOM 736 C C . PHE A 1 121 ? -16.220 36.482 -9.089 1.00 31.10 102 PHE A C 1
ATOM 737 O O . PHE A 1 121 ? -16.132 35.264 -9.125 1.00 35.38 102 PHE A O 1
ATOM 745 N N . ILE A 1 122 ? -15.281 37.301 -8.585 1.00 32.86 103 ILE A N 1
ATOM 746 C CA . ILE A 1 122 ? -14.082 36.798 -7.965 1.00 33.43 103 ILE A CA 1
ATOM 747 C C . ILE A 1 122 ? -14.166 37.212 -6.481 1.00 26.10 103 ILE A C 1
ATOM 748 O O . ILE A 1 122 ? -14.584 38.316 -6.196 1.00 27.81 103 ILE A O 1
ATOM 753 N N . THR A 1 123 ? -13.761 36.308 -5.612 1.00 30.59 104 THR A N 1
ATOM 754 C CA . THR A 1 123 ? -13.974 36.486 -4.201 1.00 28.83 104 THR A CA 1
ATOM 755 C C . THR A 1 123 ? -12.971 35.695 -3.481 1.00 27.28 104 THR A C 1
ATOM 756 O O . THR A 1 123 ? -12.481 34.658 -3.935 1.00 30.44 104 THR A O 1
ATOM 760 N N . LYS A 1 124 ? -12.636 36.166 -2.286 1.00 29.34 105 LYS A N 1
ATOM 761 C CA . LYS A 1 124 ? -11.750 35.380 -1.447 1.00 26.75 105 LYS A CA 1
ATOM 762 C C . LYS A 1 124 ? -12.409 34.192 -0.745 1.00 25.35 105 LYS A C 1
ATOM 763 O O . LYS A 1 124 ? -11.738 33.209 -0.415 1.00 28.38 105 LYS A O 1
ATOM 769 N N . SER A 1 125 ? -13.713 34.324 -0.499 1.00 29.31 106 SER A N 1
ATOM 770 C CA . SER A 1 125 ? -14.505 33.325 0.259 1.00 27.62 106 SER A CA 1
ATOM 771 C C . SER A 1 125 ? -15.922 33.252 -0.314 1.00 21.91 106 SER A C 1
ATOM 772 O O . SER A 1 125 ? -16.449 34.191 -0.928 1.00 22.38 106 SER A O 1
ATOM 775 N N . ILE A 1 126 ? -16.517 32.097 -0.062 1.00 24.08 107 ILE A N 1
ATOM 776 C CA . ILE A 1 126 ? -17.842 31.800 -0.509 1.00 23.36 107 ILE A CA 1
ATOM 777 C C . ILE A 1 126 ? -18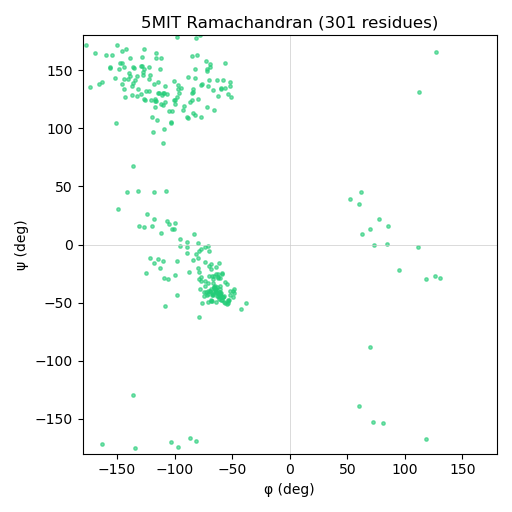.596 31.109 0.641 1.00 19.79 107 ILE A C 1
ATO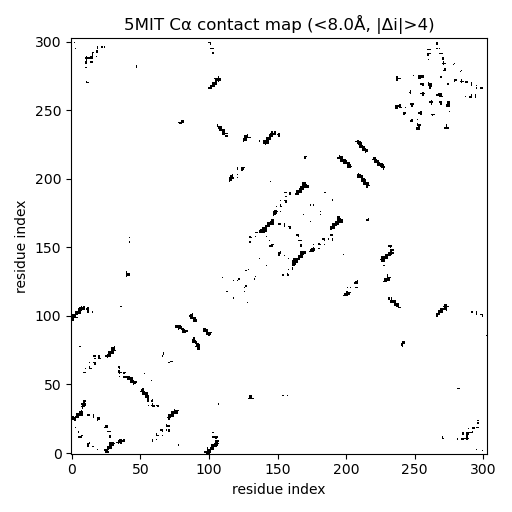M 778 O O . ILE A 1 126 ? -18.056 30.216 1.299 1.00 23.29 107 ILE A O 1
ATOM 783 N N . ILE A 1 127 ? -19.826 31.541 0.812 1.00 21.17 108 ILE A N 1
ATOM 784 C CA . ILE A 1 127 ? -20.789 30.871 1.697 1.00 19.88 108 ILE A CA 1
ATOM 785 C C . ILE A 1 127 ? -22.005 30.419 0.834 1.00 16.78 108 ILE A C 1
ATOM 786 O O . ILE A 1 127 ? -22.816 31.247 0.372 1.00 18.07 108 ILE A O 1
ATOM 791 N N . ILE A 1 128 ? -22.087 29.145 0.669 1.00 21.54 109 ILE A N 1
ATOM 792 C CA . ILE A 1 128 ? -23.164 28.473 -0.124 1.00 21.99 109 ILE A CA 1
ATOM 793 C C . ILE A 1 128 ? -24.399 28.255 0.723 1.00 19.39 109 ILE A C 1
ATOM 794 O O . ILE A 1 128 ? -24.292 27.571 1.720 1.00 22.16 109 ILE A O 1
ATOM 799 N N . ALA A 1 129 ? -25.465 28.952 0.378 1.00 19.97 110 ALA A N 1
ATOM 800 C CA . ALA A 1 129 ? -26.729 28.994 1.133 1.00 18.72 110 ALA A CA 1
ATOM 801 C C . ALA A 1 129 ? -27.944 28.788 0.238 1.00 17.18 110 ALA A C 1
ATOM 802 O O . ALA A 1 129 ? -28.926 29.549 0.287 1.00 16.43 110 ALA A O 1
ATOM 804 N N . THR A 1 130 ? -27.822 27.785 -0.623 1.00 18.71 111 THR A N 1
ATOM 805 C CA . THR A 1 130 ? -28.791 27.610 -1.683 1.00 19.54 111 THR A CA 1
ATOM 806 C C . THR A 1 130 ? -29.928 26.642 -1.391 1.00 22.53 111 THR A C 1
ATOM 807 O O . THR A 1 130 ? -30.850 26.492 -2.242 1.00 22.10 111 THR A O 1
ATOM 811 N N . GLY A 1 131 ? -29.904 26.024 -0.197 1.00 22.43 112 GLY A N 1
ATOM 812 C CA . GLY A 1 131 ? -31.078 25.327 0.260 1.00 20.95 112 GLY A CA 1
ATOM 813 C C . GLY A 1 131 ? -31.379 24.028 -0.463 1.00 19.47 112 GLY A C 1
ATOM 814 O O . GLY A 1 131 ? -30.468 23.285 -0.846 1.00 20.37 112 GLY A O 1
ATOM 815 N N . ALA A 1 132 ? -32.652 23.706 -0.468 1.00 22.04 113 ALA A N 1
ATOM 816 C CA . ALA A 1 132 ? -33.164 22.410 -0.890 1.00 22.80 113 ALA A CA 1
ATOM 817 C C . ALA A 1 132 ? -34.409 22.583 -1.704 1.00 23.89 113 ALA A C 1
ATOM 818 O O . ALA A 1 132 ? -35.124 23.556 -1.574 1.00 29.52 113 ALA A O 1
ATOM 820 N N . ASN A 1 133 ? -34.743 21.553 -2.463 1.00 27.48 114 ASN A N 1
ATOM 821 C CA . ASN A 1 133 ? -35.914 21.616 -3.330 1.00 33.44 114 ASN A CA 1
ATOM 822 C C . ASN A 1 133 ? -36.810 20.395 -3.082 1.00 27.04 114 ASN A C 1
ATOM 823 O O . ASN A 1 133 ? -36.297 19.343 -2.687 1.00 27.96 114 ASN A O 1
ATOM 828 N N . HIS A 1 134 ? -38.095 20.568 -3.354 1.00 27.31 115 HIS A N 1
ATOM 829 C CA . HIS A 1 134 ? -39.087 19.471 -3.266 1.00 32.73 115 HIS A CA 1
ATOM 830 C C . HIS A 1 134 ? -38.659 18.232 -4.021 1.00 27.66 115 HIS A C 1
ATOM 831 O O . HIS A 1 134 ? -38.261 18.329 -5.164 1.00 29.05 115 HIS A O 1
ATOM 838 N N . ARG A 1 135 ? -38.658 17.093 -3.354 1.00 26.29 116 ARG A N 1
ATOM 839 C CA . ARG A 1 135 ? -38.484 15.819 -3.993 1.00 25.47 116 ARG A CA 1
ATOM 840 C C . ARG A 1 135 ? -39.746 15.432 -4.828 1.00 26.95 116 ARG A C 1
ATOM 841 O O . ARG A 1 135 ? -40.882 15.703 -4.440 1.00 21.98 116 ARG A O 1
ATOM 849 N N . LYS A 1 136 ? -39.500 14.913 -6.043 1.00 25.68 117 LYS A N 1
ATOM 850 C CA . LYS A 1 136 ? -40.537 14.354 -6.902 1.00 24.35 117 LYS A CA 1
ATOM 851 C C . LYS A 1 136 ? -40.920 12.920 -6.571 1.00 20.00 117 LYS A C 1
ATOM 852 O O . LYS A 1 136 ? -40.129 12.098 -6.066 1.00 22.95 117 LYS A O 1
ATOM 858 N N . LEU A 1 137 ? -42.166 12.604 -6.876 1.00 22.96 118 LEU A N 1
ATOM 859 C CA . LEU A 1 137 ? -42.670 11.232 -6.718 1.00 24.33 118 LEU A CA 1
ATOM 860 C C . LEU A 1 137 ? -42.079 10.344 -7.830 1.00 25.18 118 LEU A C 1
ATOM 861 O O . LEU A 1 137 ? -41.802 9.176 -7.596 1.00 27.01 118 LEU A O 1
ATOM 866 N N . GLU A 1 138 ? -41.911 10.924 -9.008 1.00 25.71 119 GLU A N 1
ATOM 867 C CA . GLU A 1 138 ? -41.443 10.135 -10.196 1.00 29.13 119 GLU A CA 1
ATOM 868 C C . GLU A 1 138 ? -42.444 9.038 -10.537 1.00 28.43 119 GLU A C 1
ATOM 869 O O . GLU A 1 138 ? -42.091 7.885 -10.715 1.00 28.67 119 GLU A O 1
ATOM 875 N N . ILE A 1 139 ? -43.713 9.444 -10.532 1.00 27.86 120 ILE A N 1
ATOM 876 C CA . ILE A 1 139 ? -44.804 8.615 -11.009 1.00 25.80 120 ILE A CA 1
ATOM 877 C C . ILE A 1 139 ? -45.518 9.198 -12.232 1.00 25.62 120 ILE A C 1
ATOM 878 O O . ILE A 1 139 ? -45.530 10.429 -12.529 1.00 27.44 120 ILE A O 1
ATOM 883 N N . PRO A 1 140 ? -46.249 8.308 -12.973 1.00 30.60 121 PRO A N 1
ATOM 884 C CA . PRO A 1 140 ? -46.986 8.827 -14.100 1.00 28.87 121 PRO A CA 1
ATOM 885 C C . PRO A 1 140 ? -48.051 9.816 -13.698 1.00 31.37 121 PRO A C 1
ATOM 886 O O . PRO A 1 140 ? -48.757 9.614 -12.692 1.00 32.56 121 PRO A O 1
ATOM 890 N N . GLY A 1 141 ? -48.182 10.844 -14.519 1.00 27.96 122 GLY A N 1
ATOM 891 C CA . GLY A 1 141 ? -49.129 11.909 -14.359 1.00 30.06 122 GLY A CA 1
ATOM 892 C C . GLY A 1 141 ? -48.523 13.076 -13.648 1.00 27.86 122 GLY A C 1
ATOM 893 O O . GLY A 1 141 ? -49.011 14.187 -13.760 1.00 34.53 122 GLY A O 1
ATOM 894 N N . GLU A 1 142 ? -47.467 12.833 -12.912 1.00 28.82 123 GLU A N 1
ATOM 895 C CA . GLU A 1 142 ? -46.872 13.909 -12.100 1.00 28.49 123 GLU A CA 1
ATOM 896 C C . GLU A 1 142 ? -46.385 15.063 -12.975 1.00 32.63 123 GLU A C 1
ATOM 897 O O . GLU A 1 142 ? -46.667 16.235 -12.691 1.00 33.17 123 GLU A O 1
ATOM 903 N N . GLU A 1 143 ? -45.697 14.739 -14.074 1.00 35.84 124 GLU A N 1
ATOM 904 C CA . GLU A 1 143 ? -45.237 15.798 -14.991 1.00 37.79 124 GLU A CA 1
ATOM 905 C C . GLU A 1 143 ? -46.382 16.295 -15.821 1.00 37.85 124 GLU A C 1
ATOM 906 O O . GLU A 1 143 ? -46.654 17.479 -15.843 1.00 35.06 124 GLU A O 1
ATOM 912 N N . GLU A 1 144 ? -47.126 15.384 -16.436 1.00 43.45 125 GLU A N 1
ATOM 913 C CA . GLU A 1 144 ? -48.291 15.774 -17.230 1.00 41.95 125 GLU A CA 1
ATOM 914 C C . GLU A 1 144 ? -49.223 16.727 -16.527 1.00 42.91 125 GLU A C 1
ATOM 915 O O . GLU A 1 144 ? -49.701 17.663 -17.146 1.00 42.59 125 GLU A O 1
ATOM 921 N N . TYR A 1 145 ? -49.476 16.547 -15.227 1.00 40.57 126 TYR A N 1
ATOM 922 C CA . TYR A 1 145 ? -50.413 17.450 -14.582 1.00 40.09 126 TYR A CA 1
ATOM 923 C C . TYR A 1 145 ? -49.804 18.572 -13.753 1.00 37.33 126 TYR A C 1
ATOM 924 O O . TYR A 1 145 ? -50.522 19.282 -13.079 1.00 36.43 126 TYR A O 1
ATOM 933 N N . GLY A 1 146 ? -48.505 18.794 -13.906 1.00 43.85 127 GLY A N 1
ATOM 934 C CA . GLY A 1 146 ? -47.789 19.930 -13.285 1.00 43.52 127 GLY A CA 1
ATOM 935 C C . GLY A 1 146 ? -48.540 21.222 -13.236 1.00 45.16 127 GLY A C 1
ATOM 936 O O . GLY A 1 146 ? -48.657 21.858 -12.214 1.00 44.55 127 GLY A O 1
ATOM 937 N N . ALA A 1 147 ? -49.099 21.659 -14.331 1.00 48.79 128 ALA A N 1
ATOM 938 C CA . ALA A 1 147 ? -49.711 22.986 -14.266 1.00 56.98 128 ALA A CA 1
ATOM 939 C C . ALA A 1 147 ? -51.174 22.917 -13.830 1.00 54.63 128 ALA A C 1
ATOM 940 O O . ALA A 1 147 ? -51.839 23.955 -13.667 1.00 47.56 128 ALA A O 1
ATOM 942 N N . ARG A 1 148 ? -51.671 21.693 -13.629 1.00 53.93 129 ARG A N 1
ATOM 943 C CA . ARG A 1 148 ? -53.095 21.420 -13.793 1.00 52.28 129 ARG A CA 1
ATOM 944 C C . ARG A 1 148 ? -53.645 20.448 -12.761 1.00 49.61 129 ARG A C 1
ATOM 945 O O . ARG A 1 148 ? -54.383 19.511 -13.084 1.00 43.89 129 ARG A O 1
ATOM 953 N N . GLY A 1 149 ? -53.272 20.664 -11.514 1.00 40.96 130 GLY A N 1
ATOM 954 C CA . GLY A 1 149 ? -53.695 19.768 -10.439 1.00 38.11 130 GLY A CA 1
ATOM 955 C C . GLY A 1 149 ? -52.583 19.284 -9.543 1.00 31.64 130 GLY A C 1
ATOM 956 O O . GLY A 1 149 ? -52.877 18.934 -8.427 1.00 28.49 130 GLY A O 1
ATOM 957 N N . VAL A 1 150 ? -51.355 19.179 -10.045 1.00 28.78 131 VAL A N 1
ATOM 958 C CA . VAL A 1 150 ? -50.204 18.782 -9.250 1.00 30.50 131 VAL A CA 1
ATOM 959 C C . VAL A 1 150 ? -49.433 20.030 -8.759 1.00 31.96 131 VAL A C 1
ATOM 960 O O . VAL A 1 150 ? -49.059 20.892 -9.561 1.00 30.21 131 VAL A O 1
ATOM 964 N N . SER A 1 151 ? -49.129 20.097 -7.464 1.00 26.27 132 SER A N 1
ATOM 965 C CA . SER A 1 151 ? -48.489 21.288 -6.865 1.00 23.66 132 SER A CA 1
ATOM 966 C C . SER A 1 151 ? -47.519 20.856 -5.789 1.00 25.13 132 SER A C 1
ATOM 967 O O . SER A 1 151 ? -47.651 19.776 -5.222 1.00 20.97 132 SER A O 1
ATOM 970 N N . TYR A 1 152 ? -46.504 21.678 -5.555 1.00 24.08 133 TYR A N 1
ATOM 971 C CA . TYR A 1 152 ? -45.597 21.466 -4.437 1.00 25.93 133 TYR A CA 1
ATOM 972 C C . TYR A 1 152 ? -45.620 22.642 -3.482 1.00 23.53 133 TYR A C 1
ATOM 973 O O . TYR A 1 152 ? -44.725 22.752 -2.629 1.00 26.04 133 TYR A O 1
ATOM 982 N N . CYS A 1 153 ? -46.637 23.503 -3.593 1.00 25.29 134 CYS A N 1
ATOM 983 C CA . CYS A 1 153 ? -46.683 24.694 -2.808 1.00 24.56 134 CYS A CA 1
ATOM 984 C C . CYS A 1 153 ? -48.073 25.177 -2.501 1.00 26.20 134 CYS A C 1
ATOM 985 O O . CYS A 1 153 ? -48.746 25.785 -3.337 1.00 27.36 134 CYS A O 1
ATOM 988 N N . ALA A 1 154 ? -48.501 24.952 -1.256 1.00 24.20 135 ALA A N 1
ATOM 989 C CA . ALA A 1 154 ? -49.855 25.245 -0.888 1.00 27.11 135 ALA A CA 1
ATOM 990 C C . ALA A 1 154 ? -50.158 26.738 -0.806 1.00 30.98 135 ALA A C 1
ATOM 991 O O . ALA A 1 154 ? -51.204 27.186 -1.230 1.00 29.34 135 ALA A O 1
ATOM 993 N N . VAL A 1 155 ? -49.253 27.536 -0.284 1.00 33.45 136 VAL A N 1
ATOM 994 C CA . VAL A 1 155 ? -49.534 28.959 -0.229 1.00 35.12 136 VAL A CA 1
ATOM 995 C C . VAL A 1 155 ? -49.563 29.552 -1.666 1.00 35.46 136 VAL A C 1
ATOM 996 O O . VAL A 1 155 ? -50.307 30.481 -1.916 1.00 35.65 136 VAL A O 1
ATOM 1000 N N . CYS A 1 156 ? -48.839 28.954 -2.601 1.00 35.01 137 CYS A N 1
ATOM 1001 C CA . CYS A 1 156 ? -48.803 29.404 -3.991 1.00 37.25 137 CYS A CA 1
ATOM 1002 C C . CYS A 1 156 ? -50.105 29.088 -4.687 1.00 39.84 137 CYS A C 1
ATOM 1003 O O . CYS A 1 156 ? -50.666 29.941 -5.389 1.00 39.95 137 CYS A O 1
ATOM 1006 N N . ASP A 1 157 ? -50.613 27.876 -4.458 1.00 36.43 138 ASP A N 1
ATOM 1007 C CA . ASP A 1 157 ? -51.631 27.294 -5.311 1.00 32.82 138 ASP A CA 1
ATOM 1008 C C . ASP A 1 157 ? -52.958 26.995 -4.671 1.00 35.23 138 ASP A C 1
ATOM 1009 O O . ASP A 1 157 ? -53.982 26.797 -5.375 1.00 30.73 138 ASP A O 1
ATOM 1014 N N . GLY A 1 158 ? -52.988 26.969 -3.346 1.00 32.05 139 GLY A N 1
ATOM 1015 C CA . GLY A 1 158 ? -54.182 26.495 -2.639 1.00 35.29 139 GLY A CA 1
ATOM 1016 C C . GLY A 1 158 ? -55.505 27.091 -3.102 1.00 36.67 139 GLY A C 1
ATOM 1017 O O . GLY A 1 158 ? -56.520 26.390 -3.249 1.00 31.36 139 GLY A O 1
ATOM 1018 N N . ALA A 1 159 ? -55.503 28.392 -3.360 1.00 39.03 140 ALA A N 1
ATOM 1019 C CA . ALA A 1 159 ? -56.760 29.081 -3.673 1.00 40.37 140 ALA A CA 1
ATOM 1020 C C . ALA A 1 159 ? -57.335 28.628 -5.046 1.00 39.19 140 ALA A C 1
ATOM 1021 O O . ALA A 1 159 ? -58.523 28.804 -5.325 1.00 43.01 140 ALA A O 1
ATOM 1023 N N . PHE A 1 160 ? -56.523 28.001 -5.879 1.00 38.85 141 PHE A N 1
ATOM 1024 C CA . PHE A 1 160 ? -57.034 27.409 -7.113 1.00 41.76 141 PHE A CA 1
ATOM 1025 C C . PHE A 1 160 ? -57.918 26.179 -6.871 1.00 41.70 141 PHE A C 1
ATOM 1026 O O . PHE A 1 160 ? -58.534 25.701 -7.800 1.00 42.45 141 PHE A O 1
ATOM 1034 N N . PHE A 1 161 ? -58.030 25.723 -5.617 1.00 38.29 142 PHE A N 1
ATOM 1035 C CA . PHE A 1 161 ? -58.592 24.431 -5.282 1.00 35.97 142 PHE A CA 1
ATOM 1036 C C . PHE A 1 161 ? -59.736 24.596 -4.314 1.00 37.14 142 PHE A C 1
ATOM 1037 O O . PHE A 1 161 ? -60.117 23.677 -3.563 1.00 33.66 142 PHE A O 1
ATOM 1045 N N . ARG A 1 162 ? -60.363 25.764 -4.357 1.00 37.95 143 ARG A N 1
ATOM 1046 C CA . ARG A 1 162 ? -61.468 26.013 -3.489 1.00 40.84 143 ARG A CA 1
ATOM 1047 C C . ARG A 1 162 ? -62.571 24.968 -3.768 1.00 39.95 143 ARG A C 1
ATOM 1048 O O . ARG A 1 162 ? -62.869 24.662 -4.905 1.00 43.19 143 ARG A O 1
ATOM 1056 N N . ASN A 1 163 ? -63.135 24.402 -2.714 1.00 37.28 144 ASN A N 1
ATOM 1057 C CA . ASN A 1 163 ? -64.150 23.387 -2.819 1.00 45.78 144 ASN A CA 1
ATOM 1058 C C . ASN A 1 163 ? -63.772 22.070 -3.492 1.00 49.92 144 ASN A C 1
ATOM 1059 O O . ASN A 1 163 ? -64.637 21.229 -3.703 1.00 51.78 144 ASN A O 1
ATOM 1064 N N . GLN A 1 164 ? -62.490 21.862 -3.769 1.00 46.82 145 GLN A N 1
ATOM 1065 C CA . GLN A 1 164 ? -62.014 20.545 -4.220 1.00 43.18 145 GLN A CA 1
ATOM 1066 C C . GLN A 1 164 ? -61.700 19.582 -3.062 1.00 37.45 145 GLN A C 1
ATOM 1067 O O . GLN A 1 164 ? -61.566 19.973 -1.873 1.00 33.46 145 GLN A O 1
ATOM 1073 N N . GLU A 1 165 ? -61.627 18.306 -3.435 1.00 36.10 146 GLU A N 1
ATOM 1074 C CA . GLU A 1 165 ? -61.123 17.243 -2.576 1.00 34.12 146 GLU A CA 1
ATOM 1075 C C . GLU A 1 165 ? -59.637 17.254 -2.859 1.00 27.33 146 GLU A C 1
ATOM 1076 O O . GLU A 1 165 ? -59.194 16.966 -3.979 1.00 30.37 146 GLU A O 1
ATOM 1082 N N . ILE A 1 166 ? -58.865 17.708 -1.877 1.00 24.73 147 ILE A N 1
ATOM 1083 C CA . ILE A 1 166 ? -57.460 17.838 -2.101 1.00 23.55 147 ILE A CA 1
ATOM 1084 C C . ILE A 1 166 ? -56.709 16.645 -1.473 1.00 18.67 147 ILE A C 1
ATOM 1085 O O . ILE A 1 166 ? -57.065 16.144 -0.341 1.00 19.75 147 ILE A O 1
ATOM 1090 N N . LEU A 1 167 ? -55.693 16.172 -2.178 1.00 19.95 148 LEU A N 1
ATOM 1091 C CA . LEU A 1 167 ? -54.793 15.134 -1.629 1.00 18.81 148 LEU A CA 1
ATOM 1092 C C . LEU A 1 167 ? -53.422 15.713 -1.300 1.00 20.21 148 LEU A C 1
ATOM 1093 O O . LEU A 1 167 ? -52.856 16.494 -2.074 1.00 19.04 148 LEU A O 1
ATOM 1098 N N . VAL A 1 168 ? -52.888 15.340 -0.134 1.00 19.10 149 VAL A N 1
ATOM 1099 C CA . VAL A 1 168 ? -51.534 15.764 0.247 1.00 17.50 149 VAL A CA 1
ATOM 1100 C C . VAL A 1 168 ? -50.697 14.527 0.461 1.00 15.11 149 VAL A C 1
ATOM 1101 O O . VAL A 1 168 ? -51.162 13.586 1.171 1.00 17.63 149 VAL A O 1
ATOM 1105 N N . ILE A 1 169 ? -49.586 14.429 -0.234 1.00 14.37 150 ILE A N 1
ATOM 1106 C CA . ILE A 1 169 ? -48.690 13.254 -0.103 1.00 15.52 150 ILE A CA 1
ATOM 1107 C C . ILE A 1 169 ? -47.509 13.547 0.860 1.00 18.29 150 ILE A C 1
ATOM 1108 O O . ILE A 1 169 ? -46.723 14.485 0.630 1.00 19.78 150 ILE A O 1
ATOM 1113 N N . GLY A 1 170 ? -47.351 12.667 1.851 1.00 19.17 151 GLY A N 1
ATOM 1114 C CA . GLY A 1 170 ? -46.243 12.772 2.831 1.00 19.14 151 GLY A CA 1
ATOM 1115 C C . GLY A 1 170 ? -46.743 12.739 4.284 1.00 19.34 151 GLY A C 1
ATOM 1116 O O . GLY A 1 170 ? -47.901 12.939 4.543 1.00 16.33 151 GLY A O 1
ATOM 1117 N N . GLY A 1 171 ? -45.817 12.528 5.225 1.00 19.55 152 GLY A N 1
ATOM 1118 C CA . GLY A 1 171 ? -46.158 12.445 6.635 1.00 19.51 152 GLY A CA 1
ATOM 1119 C C . GLY A 1 171 ? -45.256 13.318 7.516 1.00 16.96 152 GLY A C 1
ATOM 1120 O O . GLY A 1 171 ? -45.249 13.112 8.714 1.00 18.90 152 GLY A O 1
ATOM 1121 N N . GLY A 1 172 ? -44.525 14.257 6.919 1.00 14.62 153 GLY A N 1
ATOM 1122 C CA . GLY A 1 172 ? -43.661 15.154 7.684 1.00 15.08 153 GLY A CA 1
ATOM 1123 C C . GLY A 1 172 ? -44.289 16.458 7.979 1.00 14.69 153 GLY A C 1
ATOM 1124 O O . GLY A 1 172 ? -45.484 16.726 7.734 1.00 13.64 153 GLY A O 1
ATOM 1125 N N . ASP A 1 173 ? -43.448 17.330 8.575 1.00 17.44 154 ASP A N 1
ATOM 1126 C CA . ASP A 1 173 ? -43.886 18.638 8.897 1.00 17.42 154 ASP A CA 1
ATOM 1127 C C . ASP A 1 173 ? -44.510 19.358 7.729 1.00 16.21 154 ASP A C 1
ATOM 1128 O O . ASP A 1 173 ? -45.512 20.052 7.915 1.00 17.05 154 ASP A O 1
ATOM 1133 N N . SER A 1 174 ? -43.967 19.233 6.511 1.00 18.16 155 SER A N 1
ATOM 1134 C CA . SER A 1 174 ? -44.533 20.025 5.440 1.00 16.16 155 SER A CA 1
ATOM 1135 C C . SER A 1 174 ? -45.903 19.519 5.042 1.00 15.33 155 SER A C 1
ATOM 1136 O O . SER A 1 174 ? -46.870 20.285 4.920 1.00 16.89 155 SER A O 1
ATOM 1139 N N . ALA A 1 175 ? -45.966 18.225 4.833 1.00 15.25 156 ALA A N 1
ATOM 1140 C CA . ALA A 1 175 ? -47.262 17.589 4.449 1.00 17.04 156 ALA A CA 1
ATOM 1141 C C . ALA A 1 175 ? -48.347 17.933 5.428 1.00 15.86 156 ALA A C 1
ATOM 1142 O O . ALA A 1 175 ? -49.421 18.415 5.056 1.00 15.47 156 ALA A O 1
ATOM 1144 N N . VAL A 1 176 ? -48.050 17.785 6.713 1.00 17.20 157 VAL A N 1
ATOM 1145 C CA . VAL A 1 176 ? -49.114 17.957 7.660 1.00 17.89 157 VAL A CA 1
ATOM 1146 C C . VAL A 1 176 ? -49.468 19.430 7.811 1.00 22.06 157 VAL A C 1
ATOM 1147 O O . VAL A 1 176 ? -50.637 19.767 7.841 1.00 20.59 157 VAL A O 1
ATOM 1151 N N . GLU A 1 177 ? -48.484 20.343 7.924 1.00 20.59 158 GLU A N 1
ATOM 1152 C CA . GLU A 1 177 ? -48.802 21.784 8.005 1.00 22.34 158 GLU A CA 1
ATOM 1153 C C . GLU A 1 177 ? -49.508 22.330 6.807 1.00 20.15 158 GLU A C 1
ATOM 1154 O O . GLU A 1 177 ? -50.491 23.105 6.918 1.00 19.95 158 GLU A O 1
ATOM 1160 N N . GLU A 1 178 ? -49.037 21.902 5.641 1.00 19.01 159 GLU A N 1
ATOM 1161 C CA . GLU A 1 178 ? -49.609 22.377 4.409 1.00 21.09 159 GLU A CA 1
ATOM 1162 C C . GLU A 1 178 ? -51.003 21.795 4.225 1.00 21.44 159 GLU A C 1
ATOM 1163 O O . GLU A 1 178 ? -51.914 22.517 3.800 1.00 22.52 159 GLU A O 1
ATOM 1169 N N . ALA A 1 179 ? -51.244 20.567 4.697 1.00 21.09 160 ALA A N 1
ATOM 1170 C CA . ALA A 1 179 ? -52.623 20.056 4.697 1.00 18.90 160 ALA A CA 1
ATOM 1171 C C . ALA A 1 179 ? -53.533 20.927 5.590 1.00 21.12 160 ALA A C 1
ATOM 1172 O O . ALA A 1 179 ? -54.625 21.278 5.193 1.00 22.40 160 ALA A O 1
ATOM 1174 N N . LEU A 1 180 ? -53.074 21.294 6.778 1.00 21.19 161 LEU A N 1
ATOM 1175 C CA . LEU A 1 180 ? -53.875 22.144 7.631 1.00 22.38 161 LEU A CA 1
ATOM 1176 C C . LEU A 1 180 ? -54.167 23.497 7.017 1.00 23.79 161 LEU A C 1
ATOM 1177 O O . LEU A 1 180 ? -55.306 23.940 6.991 1.00 25.11 161 LEU A O 1
ATOM 1182 N N . TYR A 1 181 ? -53.171 24.087 6.369 1.00 23.24 162 TYR A N 1
ATOM 1183 C CA . TYR A 1 181 ? -53.398 25.337 5.661 1.00 23.68 162 TYR A CA 1
ATOM 1184 C C . TYR A 1 181 ? -54.471 25.142 4.583 1.00 22.16 162 TYR A C 1
ATOM 1185 O O . TYR A 1 181 ? -55.412 25.936 4.478 1.00 23.11 162 TYR A O 1
ATOM 1194 N N . LEU A 1 182 ? -54.343 24.087 3.789 1.00 22.13 163 LEU A N 1
ATOM 1195 C CA . LEU A 1 182 ? -55.240 23.855 2.636 1.00 23.89 163 LEU A CA 1
ATOM 1196 C C . LEU A 1 182 ? -56.703 23.631 3.032 1.00 24.76 163 LEU A C 1
ATOM 1197 O O . LEU A 1 182 ? -57.622 23.835 2.221 1.00 26.43 163 LEU A O 1
ATOM 1202 N N . THR A 1 183 ? -56.957 23.275 4.265 1.00 24.13 164 THR A N 1
ATOM 1203 C CA . THR A 1 183 ? -58.342 23.156 4.679 1.00 25.09 164 THR A CA 1
ATOM 1204 C C . THR A 1 183 ? -59.113 24.507 4.558 1.00 30.11 164 THR A C 1
ATOM 1205 O O . THR A 1 183 ? -60.342 24.497 4.528 1.00 27.36 164 THR A O 1
ATOM 1209 N N . ARG A 1 184 ? -58.403 25.629 4.431 1.00 32.19 165 ARG A N 1
ATOM 1210 C CA . ARG A 1 184 ? -59.069 26.934 4.161 1.00 37.83 165 ARG A CA 1
ATOM 1211 C C . ARG A 1 184 ? -59.794 26.932 2.855 1.00 37.71 165 ARG A C 1
ATOM 1212 O O . ARG A 1 184 ? -60.742 27.684 2.675 1.00 33.89 165 ARG A O 1
ATOM 1220 N N . PHE A 1 185 ? -59.302 26.140 1.913 1.00 31.64 166 PHE A N 1
ATOM 1221 C CA . PHE A 1 185 ? -59.780 26.159 0.546 1.00 32.79 166 PHE A CA 1
ATOM 1222 C C . PHE A 1 185 ? -60.581 24.924 0.193 1.00 36.57 166 PHE A C 1
ATOM 1223 O O . PHE A 1 185 ? -61.684 25.065 -0.279 1.00 34.33 166 PHE A O 1
ATOM 1231 N N . GLY A 1 186 ? -60.022 23.731 0.434 1.00 31.50 167 GLY A N 1
ATOM 1232 C CA . GLY A 1 186 ? -60.679 22.506 0.000 1.00 31.62 167 GLY A CA 1
ATOM 1233 C C . GLY A 1 186 ? -61.946 22.158 0.737 1.00 31.60 167 GLY A C 1
ATOM 1234 O O . GLY A 1 186 ? -62.131 22.481 1.912 1.00 33.40 167 GLY A O 1
ATOM 1235 N N . GLN A 1 187 ? -62.810 21.389 0.070 1.00 36.46 168 GLN A N 1
ATOM 1236 C CA . GLN A 1 187 ? -63.880 20.694 0.805 1.00 35.32 168 GLN A CA 1
ATOM 1237 C C . GLN A 1 187 ? -63.348 19.708 1.853 1.00 31.87 168 GLN A C 1
ATOM 1238 O O . GLN A 1 187 ? -63.861 19.610 2.983 1.00 33.33 168 GLN A O 1
ATOM 1244 N N . SER A 1 188 ? -62.312 18.945 1.471 1.00 29.36 169 SER A N 1
ATOM 1245 C CA . SER A 1 188 ? -61.598 18.067 2.383 1.00 30.25 169 SER A CA 1
ATOM 1246 C C . SER A 1 188 ? -60.157 18.026 1.912 1.00 25.25 169 SER A C 1
ATOM 1247 O O . SER A 1 188 ? -59.859 18.315 0.774 1.00 25.72 169 SER A O 1
ATOM 1250 N N . VAL A 1 189 ? -59.292 17.704 2.835 1.00 24.49 170 VAL A N 1
ATOM 1251 C CA . VAL A 1 189 ? -57.896 17.463 2.524 1.00 20.58 170 VAL A CA 1
ATOM 1252 C C . VAL A 1 189 ? -57.567 16.092 3.111 1.00 21.15 170 VAL A C 1
ATOM 1253 O O . VAL A 1 189 ? -57.731 15.846 4.309 1.00 22.30 170 VAL A O 1
ATOM 1257 N N . THR A 1 190 ? -57.050 15.206 2.272 1.00 18.35 171 THR A N 1
ATOM 1258 C CA . THR A 1 190 ? -56.570 13.940 2.694 1.00 17.53 171 THR A CA 1
ATOM 1259 C C . THR A 1 190 ? -55.082 13.822 2.687 1.00 17.71 171 THR A C 1
ATOM 1260 O O . THR A 1 190 ? -54.418 14.217 1.695 1.00 17.55 171 THR A O 1
ATOM 1264 N N . ILE A 1 191 ? -54.512 13.361 3.788 1.00 15.30 172 ILE A N 1
ATOM 1265 C CA . ILE A 1 191 ? -53.059 13.150 3.893 1.00 17.02 172 ILE A CA 1
ATOM 1266 C C . ILE A 1 191 ? -52.801 11.648 3.683 1.00 16.34 172 ILE A C 1
ATOM 1267 O O . ILE A 1 191 ? -53.387 10.773 4.368 1.00 15.95 172 ILE A O 1
ATOM 1272 N N . MET A 1 192 ? -52.001 11.353 2.665 1.00 16.93 173 MET A N 1
ATOM 1273 C CA . MET A 1 192 ? -51.591 9.993 2.371 1.00 16.64 173 MET A CA 1
ATOM 1274 C C . MET A 1 192 ? -50.162 9.792 2.798 1.00 15.67 173 MET A C 1
ATOM 1275 O O . MET A 1 192 ? -49.255 10.444 2.277 1.00 17.36 173 MET A O 1
ATOM 1280 N N . HIS A 1 193 ? -49.950 8.930 3.769 1.00 17.43 174 HIS A N 1
ATOM 1281 C CA . HIS A 1 193 ? -48.628 8.682 4.290 1.00 18.90 174 HIS A CA 1
ATOM 1282 C C . HIS A 1 193 ? -48.283 7.208 4.126 1.00 16.77 174 HIS A C 1
ATOM 1283 O O . HIS A 1 193 ? -49.145 6.272 4.258 1.00 16.76 174 HIS A O 1
ATOM 1290 N N . ARG A 1 194 ? -47.008 6.977 3.889 1.00 17.22 175 ARG A N 1
ATOM 1291 C CA . ARG A 1 194 ? -46.502 5.616 3.662 1.00 17.40 175 ARG A CA 1
ATOM 1292 C C . ARG A 1 194 ? -46.259 4.718 4.879 1.00 18.90 175 ARG A C 1
ATOM 1293 O O . ARG A 1 194 ? -45.857 3.558 4.747 1.00 18.10 175 ARG A O 1
ATOM 1301 N N . ARG A 1 195 ? -46.540 5.219 6.082 1.00 16.92 176 ARG A N 1
ATOM 1302 C CA . ARG A 1 195 ? -46.510 4.413 7.304 1.00 19.69 176 ARG A CA 1
ATOM 1303 C C . ARG A 1 195 ? -47.776 4.728 8.106 1.00 17.47 176 ARG A C 1
ATOM 1304 O O . ARG A 1 195 ? -48.677 5.435 7.609 1.00 18.90 176 ARG A O 1
ATOM 1312 N N . ASP A 1 196 ? -47.884 4.168 9.306 1.00 19.36 177 ASP A N 1
ATOM 1313 C CA . ASP A 1 196 ? -49.019 4.403 10.186 1.00 20.28 177 ASP A CA 1
ATOM 1314 C C . ASP A 1 196 ? -48.734 5.387 11.313 1.00 20.46 177 ASP A C 1
ATOM 1315 O O . ASP A 1 196 ? -49.523 5.467 12.232 1.00 21.45 177 ASP A O 1
ATOM 1320 N N . LYS A 1 197 ? -47.627 6.119 11.232 1.00 18.66 178 LYS A N 1
ATOM 1321 C CA . LYS A 1 197 ? -47.237 7.086 12.267 1.00 22.65 178 LYS A CA 1
ATOM 1322 C C . LYS A 1 197 ? -46.646 8.212 11.487 1.00 20.72 178 LYS A C 1
ATOM 1323 O O . LYS A 1 197 ? -45.836 7.964 10.652 1.00 18.70 178 LYS A O 1
ATOM 1329 N N . LEU A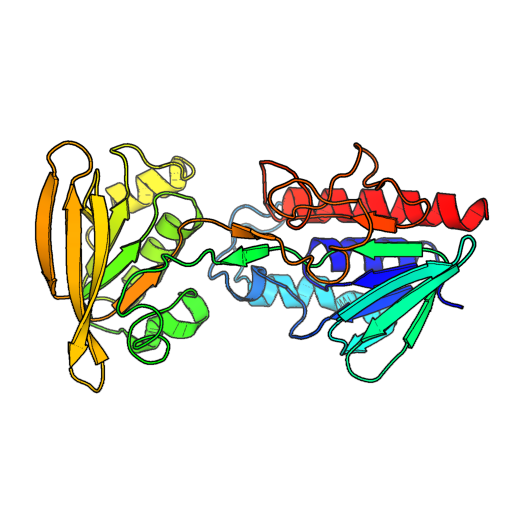 1 198 ? -47.124 9.415 11.705 1.00 21.38 179 LEU A N 1
ATOM 1330 C CA . LEU A 1 198 ? -46.507 10.607 11.082 1.00 18.23 179 LEU A CA 1
ATOM 1331 C C . LEU A 1 198 ? -45.116 10.917 11.672 1.00 19.43 179 LEU A C 1
ATOM 1332 O O . LEU A 1 198 ? -44.765 10.514 12.799 1.00 18.80 179 LEU A O 1
ATOM 1337 N N . ARG A 1 199 ? -44.309 11.543 10.873 1.00 18.72 180 ARG A N 1
ATOM 1338 C CA . ARG A 1 199 ? -43.005 12.104 11.227 1.00 21.58 180 ARG A CA 1
ATOM 1339 C C . ARG A 1 199 ? -43.109 13.544 11.775 1.00 21.16 180 ARG A C 1
ATOM 1340 O O . ARG A 1 199 ? -42.161 14.021 12.424 1.00 21.52 180 ARG A O 1
ATOM 1348 N N . ALA A 1 200 ? -44.177 14.272 11.431 1.00 17.89 181 ALA A N 1
ATOM 1349 C CA . ALA A 1 200 ? -44.353 15.635 11.844 1.00 17.76 181 ALA A CA 1
ATOM 1350 C C . ALA A 1 200 ? -44.311 15.825 13.337 1.00 20.62 181 ALA A C 1
ATOM 1351 O O . ALA A 1 200 ? -44.623 14.887 14.095 1.00 19.10 181 ALA A O 1
ATOM 1353 N N . GLN A 1 201 ? -43.977 17.056 13.742 1.00 19.31 182 GLN A N 1
ATOM 1354 C CA . GLN A 1 201 ? -44.070 17.411 15.167 1.00 23.25 182 GLN A CA 1
ATOM 1355 C C . GLN A 1 201 ? -45.424 17.081 15.747 1.00 19.97 182 GLN A C 1
ATOM 1356 O O . GLN A 1 201 ? -46.443 17.444 15.182 1.00 17.98 182 GLN A O 1
ATOM 1362 N N . GLU A 1 202 ? -45.421 16.495 16.961 1.00 19.91 183 GLU A N 1
ATOM 1363 C CA . GLU A 1 202 ? -46.653 16.073 17.572 1.00 22.15 183 GLU A CA 1
ATOM 1364 C C . GLU A 1 202 ? -47.698 17.122 17.688 1.00 22.10 183 GLU A C 1
ATOM 1365 O O . GLU A 1 202 ? -48.842 16.834 17.488 1.00 20.85 183 GLU A O 1
ATOM 1371 N N . ILE A 1 203 ? -47.335 18.384 17.901 1.00 23.09 184 ILE A N 1
ATOM 1372 C CA . ILE A 1 203 ? -48.337 19.412 18.016 1.00 21.74 184 ILE A CA 1
ATOM 1373 C C . ILE A 1 203 ? -49.142 19.583 16.706 1.00 23.49 184 ILE A C 1
ATOM 1374 O O . ILE A 1 203 ? -50.338 19.905 16.701 1.00 19.65 184 ILE A O 1
ATOM 1379 N N . ILE A 1 204 ? -48.441 19.438 15.587 1.00 21.97 185 ILE A N 1
ATOM 1380 C CA . ILE A 1 204 ? -49.048 19.520 14.288 1.00 19.21 185 ILE A CA 1
ATOM 1381 C C . ILE A 1 204 ? -49.868 18.249 13.976 1.00 17.38 185 ILE A C 1
ATOM 1382 O O . ILE A 1 204 ? -50.917 18.367 13.429 1.00 19.52 185 ILE A O 1
ATOM 1387 N N . GLN A 1 205 ? -49.353 17.094 14.323 1.00 18.92 186 GLN A N 1
ATOM 1388 C CA . GLN A 1 205 ? -50.102 15.827 14.191 1.00 20.03 186 GLN A CA 1
ATOM 1389 C C . GLN A 1 205 ? -51.427 15.999 14.900 1.00 22.82 186 GLN A C 1
ATOM 1390 O O . GLN A 1 205 ? -52.517 15.732 14.352 1.00 21.49 186 GLN A O 1
ATOM 1396 N N . GLN A 1 206 ? -51.345 16.526 16.131 1.00 21.81 187 GLN A N 1
ATOM 1397 C CA . GLN A 1 206 ? -52.568 16.604 16.932 1.00 23.62 187 GLN A CA 1
ATOM 1398 C C . GLN A 1 206 ? -53.595 17.525 16.329 1.00 21.47 187 GLN A C 1
ATOM 1399 O O . GLN A 1 206 ? -54.774 17.211 16.345 1.00 21.14 187 GLN A O 1
ATOM 1405 N N . ARG A 1 207 ? -53.165 18.657 15.767 1.00 18.53 188 ARG A N 1
ATOM 1406 C CA . ARG A 1 207 ? -54.034 19.576 15.121 1.00 21.36 188 ARG A CA 1
ATOM 1407 C C . ARG A 1 207 ? -54.710 18.953 13.873 1.00 20.37 188 ARG A C 1
ATOM 1408 O O . ARG A 1 207 ? -55.846 19.225 13.550 1.00 19.82 188 ARG A O 1
ATOM 1416 N N . ALA A 1 208 ? -53.937 18.156 13.153 1.00 19.38 189 ALA A N 1
ATOM 1417 C CA . ALA A 1 208 ? -54.485 17.422 11.991 1.00 18.58 189 ALA A CA 1
ATOM 1418 C C . ALA A 1 208 ? -55.505 16.337 12.431 1.00 17.84 189 ALA A C 1
ATOM 1419 O O . ALA A 1 208 ? -56.477 16.116 11.720 1.00 16.58 189 ALA A O 1
ATOM 1421 N N . PHE A 1 209 ? -55.197 15.611 13.496 1.00 18.55 190 PHE A N 1
ATOM 1422 C CA . PHE A 1 209 ? -56.113 14.564 14.003 1.00 20.87 190 PHE A CA 1
ATOM 1423 C C . PHE A 1 209 ? -57.452 15.208 14.372 1.00 25.06 190 PHE A C 1
ATOM 1424 O O . PHE A 1 209 ? -58.567 14.678 14.080 1.00 21.99 190 PHE A O 1
ATOM 1432 N N . LYS A 1 210 ? -57.384 16.383 14.998 1.00 26.25 191 LYS A N 1
ATOM 1433 C CA . LYS A 1 210 ? -58.606 17.014 15.483 1.00 29.07 191 LYS A CA 1
ATOM 1434 C C . LYS A 1 210 ? -59.410 17.716 14.402 1.00 27.26 191 LYS A C 1
ATOM 1435 O O . LYS A 1 210 ? -60.651 17.768 14.490 1.00 27.70 191 LYS A O 1
ATOM 1441 N N . GLU A 1 211 ? -58.730 18.217 13.356 1.00 25.45 192 GLU A N 1
ATOM 1442 C CA . GLU A 1 211 ? -59.382 18.987 12.281 1.00 23.86 192 GLU A CA 1
ATOM 1443 C C . GLU A 1 211 ? -60.343 18.134 11.497 1.00 25.07 192 GLU A C 1
ATOM 1444 O O . GLU A 1 211 ? -59.934 17.171 10.813 1.00 23.20 192 GLU A O 1
ATOM 1450 N N . GLU A 1 212 ? -61.637 18.477 11.556 1.00 25.16 193 GLU A N 1
ATOM 1451 C CA . GLU A 1 212 ? -62.638 17.740 10.808 1.00 23.07 193 GLU A CA 1
ATOM 1452 C C . GLU A 1 212 ? -62.518 17.639 9.322 1.00 24.03 193 GLU A C 1
ATOM 1453 O O . GLU A 1 212 ? -63.067 16.666 8.751 1.00 24.05 193 GLU A O 1
ATOM 1459 N N . LYS A 1 213 ? -61.848 18.582 8.659 1.00 24.37 194 LYS A N 1
ATOM 1460 C CA . LYS A 1 213 ? -61.717 18.494 7.224 1.00 25.19 194 LYS A CA 1
ATOM 1461 C C . LYS A 1 213 ? -60.468 17.703 6.760 1.00 22.90 194 LYS A C 1
ATOM 1462 O O . LYS A 1 213 ? -60.226 17.642 5.572 1.00 24.71 194 LYS A O 1
ATOM 1468 N N . ILE A 1 214 ? -59.696 17.164 7.694 1.00 20.57 195 ILE A N 1
ATOM 1469 C CA . ILE A 1 214 ? -58.563 16.293 7.354 1.00 19.91 195 ILE A CA 1
ATOM 1470 C C . ILE A 1 214 ? -58.879 14.811 7.502 1.00 20.42 195 ILE A C 1
ATOM 1471 O O . ILE A 1 214 ? -59.177 14.313 8.613 1.00 21.59 195 ILE A O 1
ATOM 1476 N N . ASN A 1 215 ? -58.668 14.090 6.413 1.00 19.98 196 ASN A N 1
ATOM 1477 C CA . ASN A 1 215 ? -58.794 12.649 6.379 1.00 20.03 196 ASN A CA 1
ATOM 1478 C C . ASN A 1 215 ? -57.396 12.078 6.171 1.00 18.85 196 ASN A C 1
ATOM 1479 O O . ASN A 1 215 ? -56.441 12.831 5.788 1.00 17.53 196 ASN A O 1
ATOM 1484 N N . PHE A 1 216 ? -57.228 10.813 6.508 1.00 17.17 197 PHE A N 1
ATOM 1485 C CA . PHE A 1 216 ? -55.967 10.089 6.298 1.00 17.45 197 PHE A CA 1
ATOM 1486 C C . PHE A 1 216 ? -56.097 8.844 5.444 1.00 18.58 197 PHE A C 1
ATOM 1487 O O . PHE A 1 216 ? -56.995 8.038 5.644 1.00 18.38 197 PHE A O 1
ATOM 1495 N N . ILE A 1 217 ? -55.097 8.611 4.610 1.00 18.41 198 ILE A N 1
ATOM 1496 C CA . ILE A 1 217 ? -54.886 7.314 3.959 1.00 17.39 198 ILE A CA 1
ATOM 1497 C C . ILE A 1 217 ? -53.528 6.842 4.445 1.00 17.16 198 ILE A C 1
ATOM 1498 O O . ILE A 1 217 ? -52.481 7.316 3.983 1.00 19.09 198 ILE A O 1
ATOM 1503 N N . TRP A 1 218 ? -53.559 5.997 5.464 1.00 17.10 199 TRP A N 1
ATOM 1504 C CA . TRP A 1 218 ? -52.336 5.516 6.074 1.00 17.52 199 TRP A CA 1
ATOM 1505 C C . TRP A 1 218 ? -51.724 4.369 5.244 1.00 17.64 199 TRP A C 1
ATOM 1506 O O . TRP A 1 218 ? -52.454 3.739 4.432 1.00 17.27 199 TRP A O 1
ATOM 1517 N N . ASP A 1 219 ? -50.440 4.101 5.506 1.00 18.36 200 ASP A N 1
ATOM 1518 C CA . ASP A 1 219 ? -49.716 2.929 4.961 1.00 19.39 200 ASP A CA 1
ATOM 1519 C C . ASP A 1 219 ? -49.828 2.810 3.473 1.00 19.24 200 ASP A C 1
ATOM 1520 O O . ASP A 1 219 ? -49.964 1.638 2.934 1.00 19.92 200 ASP A O 1
ATOM 1525 N N . SER A 1 220 ? -49.778 3.962 2.786 1.00 18.25 201 SER A N 1
ATOM 1526 C CA . SER A 1 220 ? -50.076 4.005 1.333 1.00 17.45 201 SER A CA 1
ATOM 1527 C C . SER A 1 220 ? -49.136 4.919 0.580 1.00 16.81 201 SER A C 1
ATOM 1528 O O . SER A 1 220 ? -48.619 5.888 1.134 1.00 17.27 201 SER A O 1
ATOM 1531 N N . VAL A 1 221 ? -48.862 4.543 -0.660 1.00 17.44 202 VAL A N 1
ATOM 1532 C CA . VAL A 1 221 ? -48.111 5.339 -1.551 1.00 17.35 202 VAL A CA 1
ATOM 1533 C C . VAL A 1 221 ? -48.841 5.546 -2.870 1.00 18.53 202 VAL A C 1
ATOM 1534 O O . VAL A 1 221 ? -49.458 4.615 -3.347 1.00 18.77 202 VAL A O 1
ATOM 1538 N N . PRO A 1 222 ? -48.681 6.716 -3.490 1.00 21.93 203 PRO A N 1
ATOM 1539 C CA . PRO A 1 222 ? -49.306 6.982 -4.794 1.00 19.11 203 PRO A CA 1
ATOM 1540 C C . PRO A 1 222 ? -48.532 6.281 -5.900 1.00 22.50 203 PRO A C 1
ATOM 1541 O O . PRO A 1 222 ? -47.278 6.257 -5.912 1.00 17.92 203 PRO A O 1
ATOM 1545 N N . MET A 1 223 ? -49.305 5.690 -6.815 1.00 20.60 204 MET A N 1
ATOM 1546 C CA . MET A 1 223 ? -48.762 4.968 -7.955 1.00 20.55 204 MET A CA 1
ATOM 1547 C C . MET A 1 223 ? -48.965 5.691 -9.290 1.00 21.14 204 MET A C 1
ATOM 1548 O O . MET A 1 223 ? -48.105 5.560 -10.122 1.00 21.33 204 MET A O 1
ATOM 1553 N N . GLU A 1 224 ? -50.043 6.513 -9.440 1.00 19.38 205 GLU A N 1
ATOM 1554 C CA . GLU A 1 224 ? -50.363 7.132 -10.686 1.00 20.28 205 GLU A CA 1
ATOM 1555 C C . GLU A 1 224 ? -51.302 8.246 -10.466 1.00 19.44 205 GLU A C 1
ATOM 1556 O O . GLU A 1 224 ? -52.184 8.153 -9.631 1.00 19.16 205 GLU A O 1
ATOM 1562 N N . ILE A 1 225 ? -51.110 9.348 -11.172 1.00 19.93 206 ILE A N 1
ATOM 1563 C CA . ILE A 1 225 ? -51.986 10.515 -11.113 1.00 21.21 206 ILE A CA 1
ATOM 1564 C C . ILE A 1 225 ? -52.654 10.483 -12.470 1.00 24.45 206 ILE A C 1
ATOM 1565 O O . ILE A 1 225 ? -51.944 10.386 -13.461 1.00 26.34 206 ILE A O 1
ATOM 1570 N N . LYS A 1 226 ? -53.967 10.586 -12.496 1.00 28.36 207 LYS A N 1
ATOM 1571 C CA . LYS A 1 226 ? -54.698 10.418 -13.739 1.00 29.86 207 LYS A CA 1
ATOM 1572 C C . LYS A 1 226 ? -55.618 11.574 -13.919 1.00 31.39 207 LYS A C 1
ATOM 1573 O O . LYS A 1 226 ? -56.064 12.231 -12.956 1.00 29.29 207 LYS A O 1
ATOM 1579 N N . GLY A 1 227 ? -55.930 11.849 -15.177 1.00 34.45 208 GLY A N 1
ATOM 1580 C CA . GLY A 1 227 ? -56.792 12.978 -15.450 1.00 36.09 208 GLY A CA 1
ATOM 1581 C C . GLY A 1 227 ? -57.380 12.925 -16.856 1.00 40.32 208 GLY A C 1
ATOM 1582 O O . GLY A 1 227 ? -57.296 11.896 -17.512 1.00 31.51 208 GLY A O 1
ATOM 1583 N N . ASP A 1 228 ? -58.043 14.008 -17.247 1.00 40.50 209 ASP A N 1
ATOM 1584 C CA . ASP A 1 228 ? -58.594 14.159 -18.612 1.00 42.99 209 ASP A CA 1
ATOM 1585 C C . ASP A 1 228 ? -57.531 14.980 -19.273 1.00 49.43 209 ASP A C 1
ATOM 1586 O O . ASP A 1 228 ? -56.552 15.297 -18.634 1.00 60.25 209 ASP A O 1
ATOM 1591 N N . ASP A 1 229 ? -57.594 15.331 -20.533 1.00 62.61 210 ASP A N 1
ATOM 1592 C CA . ASP A 1 229 ? -56.342 15.932 -21.011 1.00 70.72 210 ASP A CA 1
ATOM 1593 C C . ASP A 1 229 ? -56.141 17.371 -20.461 1.00 70.16 210 ASP A C 1
ATOM 1594 O O . ASP A 1 229 ? -55.069 17.952 -20.623 1.00 70.41 210 ASP A O 1
ATOM 1599 N N . LYS A 1 230 ? -57.129 17.862 -19.698 1.00 64.47 211 LYS A N 1
ATOM 1600 C CA . LYS A 1 230 ? -57.112 19.210 -19.107 1.00 58.17 211 LYS A CA 1
ATOM 1601 C C . LYS A 1 230 ? -56.645 19.256 -17.612 1.00 59.35 211 LYS A C 1
ATOM 1602 O O . LYS A 1 230 ? -55.878 20.146 -17.219 1.00 48.00 211 LYS A O 1
ATOM 1608 N N . LYS A 1 231 ? -57.119 18.331 -16.771 1.00 48.10 212 LYS A N 1
ATOM 1609 C CA . LYS A 1 231 ? -56.777 18.398 -15.346 1.00 41.78 212 LYS A CA 1
ATOM 1610 C C . LYS A 1 231 ? -56.821 17.052 -14.644 1.00 41.50 212 LYS A C 1
ATOM 1611 O O . LYS A 1 231 ? -57.370 16.066 -15.155 1.00 31.65 212 LYS A O 1
ATOM 1617 N N . ILE A 1 232 ? -56.200 17.005 -13.469 1.00 36.11 213 ILE A N 1
ATOM 1618 C CA . ILE A 1 232 ? -56.217 15.803 -12.631 1.00 33.91 213 ILE A CA 1
ATOM 1619 C C . ILE A 1 232 ? -57.660 15.412 -12.311 1.00 26.05 213 ILE A C 1
ATOM 1620 O O . ILE A 1 232 ? -58.481 16.275 -12.001 1.00 29.62 213 ILE A O 1
ATOM 1625 N N . GLN A 1 233 ? -57.940 14.106 -12.302 1.00 26.99 214 GLN A N 1
ATOM 1626 C CA . GLN A 1 233 ? -59.166 13.566 -11.735 1.00 28.05 214 GLN A CA 1
ATOM 1627 C C . GLN A 1 233 ? -59.084 12.496 -10.665 1.00 24.22 214 GLN A C 1
ATOM 1628 O O . GLN A 1 233 ? -60.051 12.317 -9.886 1.00 23.15 214 GLN A O 1
ATOM 1634 N N . SER A 1 234 ? -57.996 11.739 -10.615 1.00 23.40 215 SER A N 1
ATOM 1635 C CA . SER A 1 234 ? -57.988 10.627 -9.682 1.00 22.93 215 SER A CA 1
ATOM 1636 C C . SER A 1 234 ? -56.553 10.246 -9.438 1.00 19.65 215 SER A C 1
ATOM 1637 O O . SER A 1 234 ? -55.683 10.643 -10.226 1.00 22.66 215 SER A O 1
ATOM 1640 N N . VAL A 1 235 ? -56.344 9.490 -8.368 1.00 20.98 216 VAL A N 1
ATOM 1641 C CA . VAL A 1 235 ? -55.050 8.955 -8.007 1.00 20.07 216 VAL A CA 1
ATOM 1642 C C . VAL A 1 235 ? -55.179 7.473 -7.685 1.00 19.85 216 VAL A C 1
ATOM 1643 O O . VAL A 1 235 ? -56.058 7.061 -6.945 1.00 18.44 216 VAL A O 1
ATOM 1647 N N . VAL A 1 236 ? -54.266 6.666 -8.227 1.00 19.79 217 VAL A N 1
ATOM 1648 C CA . VAL A 1 236 ? -54.178 5.283 -7.863 1.00 18.95 217 VAL A CA 1
ATOM 1649 C C . VAL A 1 236 ? -53.100 5.158 -6.805 1.00 18.35 217 VAL A C 1
ATOM 1650 O O . VAL A 1 236 ? -52.020 5.714 -6.984 1.00 19.88 217 VAL A O 1
ATOM 1654 N N . TYR A 1 237 ? -53.382 4.366 -5.771 1.00 19.53 218 TYR A N 1
ATOM 1655 C CA . TYR A 1 237 ? -52.413 4.102 -4.712 1.00 18.53 218 TYR A CA 1
ATOM 1656 C C . TYR A 1 237 ? -52.430 2.726 -4.190 1.00 20.31 218 TYR A C 1
ATOM 1657 O O . TYR A 1 237 ? -53.365 1.943 -4.413 1.00 19.76 218 TYR A O 1
ATOM 1666 N N . LYS A 1 238 ? -51.400 2.422 -3.414 1.00 19.78 219 LYS A N 1
ATOM 1667 C CA . LYS A 1 238 ? -51.185 1.107 -2.952 1.00 18.35 219 LYS A CA 1
ATOM 1668 C C . LYS A 1 238 ? -50.847 1.102 -1.488 1.00 18.99 219 LYS A C 1
ATOM 1669 O O . LYS A 1 238 ? -50.147 2.014 -0.987 1.00 18.87 219 LYS A O 1
ATOM 1675 N N . ASN A 1 239 ? -51.371 0.115 -0.814 1.00 19.55 220 ASN A N 1
ATOM 1676 C CA . ASN A 1 239 ? -51.119 -0.123 0.604 1.00 20.53 220 ASN A CA 1
ATOM 1677 C C . ASN A 1 239 ? -49.817 -0.932 0.716 1.00 21.58 220 ASN A C 1
ATOM 1678 O O . ASN A 1 239 ? -49.658 -1.981 0.079 1.00 21.03 220 ASN A O 1
ATOM 1683 N N . VAL A 1 240 ? -48.919 -0.472 1.574 1.00 21.87 221 VAL A N 1
ATOM 1684 C CA . VAL A 1 240 ? -47.541 -0.942 1.615 1.00 21.77 221 VAL A CA 1
ATOM 1685 C C . VAL A 1 240 ? -47.388 -2.135 2.528 1.00 23.08 221 VAL A C 1
ATOM 1686 O O . VAL A 1 240 ? -46.326 -2.767 2.528 1.00 24.03 221 VAL A O 1
ATOM 1690 N N . LYS A 1 241 ? -48.436 -2.489 3.258 1.00 24.27 222 LYS A N 1
ATOM 1691 C CA . LYS A 1 241 ? -48.495 -3.713 4.029 1.00 27.73 222 LYS A CA 1
ATOM 1692 C C . LYS A 1 241 ? -49.263 -4.831 3.377 1.00 28.01 222 LYS A C 1
ATOM 1693 O O . LYS A 1 241 ? -48.977 -5.968 3.659 1.00 26.76 222 LYS A O 1
ATOM 1699 N N . THR A 1 242 ? -50.219 -4.522 2.496 1.00 26.22 223 THR A N 1
ATOM 1700 C CA . THR A 1 242 ? -51.044 -5.556 1.865 1.00 25.11 223 THR A CA 1
ATOM 1701 C C . THR A 1 242 ? -51.020 -5.631 0.374 1.00 24.14 223 THR A C 1
ATOM 1702 O O . THR A 1 242 ? -51.557 -6.579 -0.189 1.00 26.27 223 THR A O 1
ATOM 1706 N N . GLY A 1 243 ? -50.465 -4.631 -0.286 1.00 21.74 224 GLY A N 1
ATOM 1707 C CA . GLY A 1 243 ? -50.523 -4.507 -1.707 1.00 23.63 224 GLY A CA 1
ATOM 1708 C C . GLY A 1 243 ? -51.876 -4.102 -2.297 1.00 21.15 224 GLY A C 1
ATOM 1709 O O . GLY A 1 243 ? -51.990 -3.978 -3.479 1.00 21.14 224 GLY A O 1
ATOM 1710 N N . GLU A 1 244 ? -52.884 -3.905 -1.466 1.00 22.88 225 GLU A N 1
ATOM 1711 C CA . GLU A 1 244 ? -54.200 -3.434 -1.936 1.00 22.33 225 GLU A CA 1
ATOM 1712 C C . GLU A 1 244 ? -54.072 -2.166 -2.740 1.00 21.41 225 GLU A C 1
ATOM 1713 O O . GLU A 1 244 ? -53.449 -1.200 -2.316 1.00 20.70 225 GLU A O 1
ATOM 1719 N N . VAL A 1 245 ? -54.677 -2.171 -3.907 1.00 18.77 226 VAL A N 1
ATOM 1720 C CA . VAL A 1 245 ? -54.659 -1.011 -4.794 1.00 18.99 226 VAL A CA 1
ATOM 1721 C C . VAL A 1 245 ? -56.051 -0.340 -4.850 1.00 21.17 226 VAL A C 1
ATOM 1722 O O . VAL A 1 245 ? -57.072 -1.004 -5.009 1.00 19.99 226 VAL A O 1
ATOM 1726 N N . THR A 1 246 ? -56.067 0.967 -4.669 1.00 19.43 227 THR A N 1
ATOM 1727 C CA . THR A 1 246 ? -57.304 1.771 -4.676 1.00 19.81 227 THR A CA 1
ATOM 1728 C C . THR A 1 246 ? -57.162 2.939 -5.649 1.00 20.67 227 THR A C 1
ATOM 1729 O O . THR A 1 246 ? -56.081 3.449 -5.860 1.00 19.08 227 THR A O 1
ATOM 1733 N N . GLU A 1 247 ? -58.246 3.380 -6.282 1.00 19.96 228 GLU A N 1
ATOM 1734 C CA . GLU A 1 247 ? -58.219 4.581 -7.073 1.00 20.19 228 GLU A CA 1
ATOM 1735 C C . GLU A 1 247 ? -59.313 5.466 -6.518 1.00 20.84 228 GLU A C 1
ATOM 1736 O O . GLU A 1 247 ? -60.397 4.963 -6.158 1.00 20.13 228 GLU A O 1
ATOM 1742 N N . LYS A 1 248 ? -58.989 6.718 -6.280 1.00 20.49 229 LYS A N 1
ATOM 1743 C CA . LYS A 1 248 ? -59.971 7.636 -5.679 1.00 21.80 229 LYS A CA 1
ATOM 1744 C C . LYS A 1 248 ? -59.871 8.978 -6.380 1.00 23.73 229 LYS A C 1
ATOM 1745 O O . LYS A 1 248 ? -58.760 9.423 -6.782 1.00 23.27 229 LYS A O 1
ATOM 1751 N N . ALA A 1 249 ? -61.026 9.648 -6.526 1.00 25.35 230 ALA A N 1
ATOM 1752 C CA . ALA A 1 249 ? -61.071 10.933 -7.183 1.00 27.14 230 ALA A CA 1
ATOM 1753 C C . ALA A 1 249 ? -60.539 12.043 -6.272 1.00 26.33 230 ALA A C 1
ATOM 1754 O O . ALA A 1 249 ? -60.874 12.119 -5.138 1.00 24.37 230 ALA A O 1
ATOM 1756 N N . PHE A 1 250 ? -59.767 12.937 -6.841 1.00 28.04 231 PHE A N 1
ATOM 1757 C CA . PHE A 1 250 ? -59.259 14.143 -6.183 1.00 27.16 231 PHE A CA 1
ATOM 1758 C C . PHE A 1 250 ? -59.138 15.226 -7.268 1.00 25.99 231 PHE A C 1
ATOM 1759 O O . PHE A 1 250 ? -58.846 14.918 -8.396 1.00 25.42 231 PHE A O 1
ATOM 1767 N N . GLY A 1 251 ? -59.272 16.479 -6.866 1.00 27.10 232 GLY A N 1
ATOM 1768 C CA . GLY A 1 251 ? -59.126 17.622 -7.739 1.00 29.10 232 GLY A CA 1
ATOM 1769 C C . GLY A 1 251 ? -57.770 18.298 -7.706 1.00 33.85 232 GLY A C 1
ATOM 1770 O O . GLY A 1 251 ? -57.462 19.106 -8.570 1.00 34.13 232 GLY A O 1
ATOM 1771 N N . GLY A 1 252 ? -56.960 17.984 -6.691 1.00 28.26 233 GLY A N 1
ATOM 1772 C CA . GLY A 1 252 ? -55.619 18.451 -6.622 1.00 26.99 233 GLY A CA 1
ATOM 1773 C C . GLY A 1 252 ? -54.761 17.550 -5.772 1.00 23.73 233 GLY A C 1
ATOM 1774 O O . GLY A 1 252 ? -55.285 16.850 -4.879 1.00 22.03 233 GLY A O 1
ATOM 1775 N N . ILE A 1 253 ? -53.480 17.551 -6.075 1.00 22.92 234 ILE A N 1
ATOM 1776 C CA . ILE A 1 253 ? -52.484 16.823 -5.277 1.00 23.33 234 ILE A CA 1
ATOM 1777 C C . ILE A 1 253 ? -51.272 17.684 -4.977 1.00 23.64 234 ILE A C 1
ATOM 1778 O O . ILE A 1 253 ? -50.682 18.372 -5.876 1.00 25.14 234 ILE A O 1
ATOM 1783 N N . PHE A 1 254 ? -50.944 17.752 -3.689 1.00 20.01 235 PHE A N 1
ATOM 1784 C CA . PHE A 1 254 ? -49.784 18.493 -3.223 1.00 19.49 235 PHE A CA 1
ATOM 1785 C C . PHE A 1 254 ? -48.806 17.482 -2.642 1.00 20.66 235 PHE A C 1
ATOM 1786 O O . PHE A 1 254 ? -49.180 16.600 -1.837 1.00 22.53 235 PHE A O 1
ATOM 1794 N N . ILE A 1 255 ? -47.565 17.578 -3.057 1.00 19.10 236 ILE A N 1
ATOM 1795 C CA . ILE A 1 255 ? -46.555 16.556 -2.795 1.00 17.29 236 ILE A CA 1
ATOM 1796 C C . ILE A 1 255 ? -45.489 17.048 -1.850 1.00 19.36 236 ILE A C 1
ATOM 1797 O O . ILE A 1 255 ? -44.775 18.006 -2.176 1.00 18.02 236 ILE A O 1
ATOM 1802 N N . TYR A 1 256 ? -45.347 16.352 -0.714 1.00 18.66 237 TYR A N 1
ATOM 1803 C CA . TYR A 1 256 ? -44.362 16.723 0.309 1.00 19.88 237 TYR A CA 1
ATOM 1804 C C . TYR A 1 256 ? -43.628 15.505 0.821 1.00 19.49 237 TYR A C 1
ATOM 1805 O O . TYR A 1 256 ? -43.743 15.082 2.006 1.00 20.09 237 TYR A O 1
ATOM 1814 N N . VAL A 1 257 ? -42.824 14.915 -0.045 1.00 17.95 238 VAL A N 1
ATOM 1815 C CA . VAL A 1 257 ? -42.126 13.691 0.267 1.00 19.43 238 VAL A CA 1
ATOM 1816 C C . VAL A 1 257 ? -40.649 13.830 0.548 1.00 19.39 238 VAL A C 1
ATOM 1817 O O . VAL A 1 257 ? -39.903 12.878 0.521 1.00 24.45 238 VAL A O 1
ATOM 1821 N N . GLY A 1 258 ? -40.263 15.060 0.840 1.00 20.65 239 GLY A N 1
ATOM 1822 C CA . GLY A 1 258 ? -38.899 15.322 1.328 1.00 22.61 239 GLY A CA 1
ATOM 1823 C C . GLY A 1 258 ? -38.168 16.220 0.373 1.00 22.99 239 GLY A C 1
ATOM 1824 O O . GLY A 1 258 ? -38.774 16.838 -0.529 1.00 23.06 239 GLY A O 1
ATOM 1825 N N . LEU A 1 259 ? -36.872 16.277 0.606 1.00 22.06 240 LEU A N 1
ATOM 1826 C CA . LEU A 1 259 ? -36.023 17.290 -0.038 1.00 23.39 240 LEU A CA 1
ATOM 1827 C C . LEU A 1 259 ? -34.870 16.730 -0.748 1.00 21.62 240 LEU A C 1
ATOM 1828 O O . LEU A 1 259 ? -34.269 15.698 -0.367 1.00 20.31 240 LEU A O 1
ATOM 1833 N N . ASP A 1 260 ? -34.469 17.475 -1.786 1.00 23.22 241 ASP A N 1
ATOM 1834 C CA . ASP A 1 260 ? -33.191 17.213 -2.419 1.00 24.51 241 ASP A CA 1
ATOM 1835 C C . ASP A 1 260 ? -32.340 18.502 -2.359 1.00 20.35 241 ASP A C 1
ATOM 1836 O O . ASP A 1 260 ? -32.878 19.589 -2.402 1.00 24.57 241 ASP A O 1
ATOM 1841 N N . PRO A 1 261 ? -31.049 18.343 -2.362 1.00 25.32 242 PRO A N 1
ATOM 1842 C CA . PRO A 1 261 ? -30.115 19.486 -2.227 1.00 26.86 242 PRO A CA 1
ATOM 1843 C C . PRO A 1 261 ? -30.117 20.310 -3.474 1.00 28.92 242 PRO A C 1
ATOM 1844 O O . PRO A 1 261 ? -30.376 19.752 -4.566 1.00 29.54 242 PRO A O 1
ATOM 1848 N N . VAL A 1 262 ? -29.883 21.614 -3.337 1.00 25.58 243 VAL A N 1
ATOM 1849 C CA . VAL A 1 262 ? -29.725 22.517 -4.486 1.00 25.07 243 VAL A CA 1
ATOM 1850 C C . VAL A 1 262 ? -28.230 22.924 -4.502 1.00 32.46 243 VAL A C 1
ATOM 1851 O O . VAL A 1 262 ? -27.822 23.894 -3.866 1.00 28.53 243 VAL A O 1
ATOM 1855 N N . ALA A 1 263 ? -27.425 22.095 -5.173 1.00 29.00 244 ALA A N 1
ATOM 1856 C CA . ALA A 1 263 ? -25.967 22.151 -5.146 1.00 30.40 244 ALA A CA 1
ATOM 1857 C C . ALA A 1 263 ? -25.283 21.670 -6.464 1.00 31.06 244 ALA A C 1
ATOM 1858 O O . ALA A 1 263 ? -24.167 21.071 -6.430 1.00 30.69 244 ALA A O 1
ATOM 1860 N N . GLU A 1 264 ? -25.956 21.863 -7.589 1.00 34.00 245 GLU A N 1
ATOM 1861 C CA . GLU A 1 264 ? -25.490 21.281 -8.869 1.00 37.14 245 GLU A CA 1
ATOM 1862 C C . GLU A 1 264 ? -24.175 21.955 -9.239 1.00 36.76 245 GLU A C 1
ATOM 1863 O O . GLU A 1 264 ? -23.298 21.318 -9.795 1.00 38.00 245 GLU A O 1
ATOM 1869 N N . PHE A 1 265 ? -24.053 23.237 -8.866 1.00 34.94 246 PHE A N 1
ATOM 1870 C CA . PHE A 1 265 ? -22.919 24.076 -9.212 1.00 32.40 246 PHE A CA 1
ATOM 1871 C C . PHE A 1 265 ? -21.659 23.686 -8.464 1.00 29.50 246 PHE A C 1
ATOM 1872 O O . PHE A 1 265 ? -20.631 24.253 -8.713 1.00 36.47 246 PHE A O 1
ATOM 1880 N N . VAL A 1 266 ? -21.699 22.693 -7.601 1.00 29.78 247 VAL A N 1
ATOM 1881 C CA . VAL A 1 266 ? -20.459 22.192 -6.977 1.00 31.35 247 VAL A CA 1
ATOM 1882 C C . VAL A 1 266 ? -20.235 20.709 -7.113 1.00 30.56 247 VAL A C 1
ATOM 1883 O O . VAL A 1 266 ? -19.399 20.130 -6.381 1.00 33.01 247 VAL A O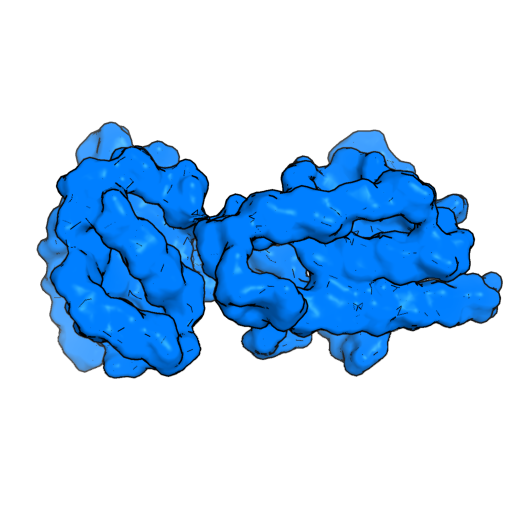 1
ATOM 1887 N N . SER A 1 267 ? -20.970 20.056 -8.020 1.00 41.28 248 SER A N 1
ATOM 1888 C CA . SER A 1 267 ? -20.973 18.561 -8.092 1.00 44.60 248 SER A CA 1
ATOM 1889 C C . SER A 1 267 ? -19.590 17.968 -8.378 1.00 47.55 248 SER A C 1
ATOM 1890 O O . SER A 1 267 ? -19.190 16.941 -7.801 1.00 45.05 248 SER A O 1
ATOM 1893 N N . ASP A 1 268 ? -18.856 18.662 -9.233 1.00 47.28 249 ASP A N 1
ATOM 1894 C CA . ASP A 1 268 ? -17.464 18.332 -9.538 1.00 57.27 249 ASP A CA 1
ATOM 1895 C C . ASP A 1 268 ? -16.456 18.466 -8.348 1.00 57.66 249 ASP A C 1
ATOM 1896 O O . ASP A 1 268 ? -15.400 17.784 -8.334 1.00 50.45 249 ASP A O 1
ATOM 1901 N N . LEU A 1 269 ? -16.771 19.314 -7.354 1.00 48.60 250 LEU A N 1
ATOM 1902 C CA . LEU A 1 269 ? -15.728 19.865 -6.459 1.00 43.44 250 LEU A CA 1
ATOM 1903 C C . LEU A 1 269 ? -15.280 18.972 -5.325 1.00 40.36 250 LEU A C 1
ATOM 1904 O O . LEU A 1 269 ? -14.299 19.281 -4.631 1.00 40.13 250 LEU A O 1
ATOM 1909 N N . GLY A 1 270 ? -15.957 17.858 -5.129 1.00 35.06 251 GLY A N 1
ATOM 1910 C CA . GLY A 1 270 ? -15.583 16.941 -4.041 1.00 37.14 251 GLY A CA 1
ATOM 1911 C C . GLY A 1 270 ? -16.016 17.348 -2.630 1.00 37.10 251 GLY A C 1
ATOM 1912 O O . GLY A 1 270 ? -15.441 16.888 -1.646 1.00 34.20 251 GLY A O 1
ATOM 1913 N N . ILE A 1 271 ? -17.039 18.203 -2.525 1.00 33.73 252 ILE A N 1
ATOM 1914 C CA . ILE A 1 271 ? -17.539 18.606 -1.216 1.00 35.38 252 ILE A CA 1
ATOM 1915 C C . ILE A 1 271 ? -18.934 18.085 -0.913 1.00 35.62 252 ILE A C 1
ATOM 1916 O O . ILE A 1 271 ? -19.513 18.457 0.109 1.00 34.63 252 ILE A O 1
ATOM 1921 N N . THR A 1 272 ? -19.448 17.179 -1.743 1.00 35.12 253 THR A N 1
ATOM 1922 C CA . THR A 1 272 ? -20.814 16.654 -1.559 1.00 38.15 253 THR A CA 1
ATOM 1923 C C . THR A 1 272 ? -20.826 15.187 -1.186 1.00 41.56 253 THR A C 1
ATOM 1924 O O . THR A 1 272 ? -19.913 14.452 -1.539 1.00 44.52 253 THR A O 1
ATOM 1928 N N . ASP A 1 273 ? -21.855 14.754 -0.450 1.00 37.68 254 ASP A N 1
ATOM 1929 C CA . ASP A 1 273 ? -22.040 13.340 -0.191 1.00 37.28 254 ASP A CA 1
ATOM 1930 C C . ASP A 1 273 ? -22.722 12.690 -1.391 1.00 36.02 254 ASP A C 1
ATOM 1931 O O . ASP A 1 273 ? -23.066 13.366 -2.395 1.00 30.63 254 ASP A O 1
ATOM 1936 N N . GLU A 1 274 ? -22.892 11.386 -1.271 1.00 42.70 255 GLU A N 1
ATOM 1937 C CA . GLU A 1 274 ? -23.494 10.561 -2.329 1.00 48.62 255 GLU A CA 1
ATOM 1938 C C . GLU A 1 274 ? -24.876 11.064 -2.725 1.00 49.17 255 GLU A C 1
ATOM 1939 O O . GLU A 1 274 ? -25.226 10.971 -3.894 1.00 48.59 255 GLU A O 1
ATOM 1945 N N . ALA A 1 275 ? -25.651 11.647 -1.797 1.00 43.49 256 ALA A N 1
ATOM 1946 C CA . ALA A 1 275 ? -26.962 12.247 -2.190 1.00 40.22 256 ALA A CA 1
ATOM 1947 C C . ALA A 1 275 ? -26.889 13.678 -2.737 1.00 33.84 256 ALA A C 1
ATOM 1948 O O . ALA A 1 275 ? -27.842 14.176 -3.305 1.00 34.56 256 ALA A O 1
ATOM 1950 N N . GLY A 1 276 ? -25.769 14.358 -2.569 1.00 33.25 257 GLY A N 1
ATOM 1951 C CA . GLY A 1 276 ? -25.582 15.651 -3.209 1.00 30.76 257 GLY A CA 1
ATOM 1952 C C . GLY A 1 276 ? -25.565 16.824 -2.198 1.00 29.27 257 GLY A C 1
ATOM 1953 O O . GLY A 1 276 ? -25.443 17.970 -2.621 1.00 27.96 257 GLY A O 1
ATOM 1954 N N . TRP A 1 277 ? -25.761 16.527 -0.907 1.00 26.93 258 TRP A N 1
ATOM 1955 C CA . TRP A 1 277 ? -25.714 17.530 0.179 1.00 29.45 258 TRP A CA 1
ATOM 1956 C C . TRP A 1 277 ? -24.253 17.942 0.371 1.00 30.78 258 TRP A C 1
ATOM 1957 O O . TRP A 1 277 ? -23.339 17.116 0.189 1.00 30.85 258 TRP A O 1
ATOM 1968 N N . ILE A 1 278 ? -24.043 19.188 0.824 1.00 30.51 259 ILE A N 1
ATOM 1969 C CA . ILE A 1 278 ? -22.684 19.692 1.042 1.00 28.29 259 ILE A CA 1
ATOM 1970 C C . ILE A 1 278 ? -22.229 19.267 2.417 1.00 30.04 259 ILE A C 1
ATOM 1971 O O . ILE A 1 278 ? -22.928 19.527 3.371 1.00 30.25 259 ILE A O 1
ATOM 1976 N N . ILE A 1 279 ? -21.093 18.570 2.493 1.00 28.16 260 ILE A N 1
ATOM 1977 C CA . ILE A 1 279 ? -20.491 18.172 3.757 1.00 32.71 260 ILE A CA 1
ATOM 1978 C C . ILE A 1 279 ? -19.706 19.321 4.409 1.00 33.63 260 ILE A C 1
ATOM 1979 O O . ILE A 1 279 ? -18.806 19.911 3.792 1.00 32.38 260 ILE A O 1
ATOM 1984 N N . THR A 1 280 ? -20.035 19.652 5.662 1.00 30.46 261 THR A N 1
ATOM 1985 C CA . THR A 1 280 ? -19.229 20.655 6.383 1.00 30.14 261 THR A CA 1
ATOM 1986 C C . THR A 1 280 ? -18.840 20.074 7.716 1.00 28.70 261 THR A C 1
ATOM 1987 O O . THR A 1 280 ? -19.448 19.127 8.214 1.00 32.57 261 THR A O 1
ATOM 1991 N N . ASP A 1 281 ? -17.830 20.648 8.333 1.00 32.00 262 ASP A N 1
ATOM 1992 C CA . ASP A 1 281 ? -17.644 20.425 9.756 1.00 33.73 262 ASP A CA 1
ATOM 1993 C C . ASP A 1 281 ? -18.567 21.354 10.554 1.00 32.75 262 ASP A C 1
ATOM 1994 O O . ASP A 1 281 ? -19.425 22.027 9.997 1.00 28.96 262 ASP A O 1
ATOM 1999 N N . ASP A 1 282 ? -18.340 21.414 11.858 1.00 34.48 263 ASP A N 1
ATOM 2000 C CA . ASP A 1 282 ? -19.187 22.165 12.778 1.00 35.39 263 ASP A CA 1
ATOM 2001 C C . ASP A 1 282 ? -18.945 23.664 12.745 1.00 33.48 263 ASP A C 1
ATOM 2002 O O . ASP A 1 282 ? -19.693 24.437 13.351 1.00 34.50 263 ASP A O 1
ATOM 2007 N N . HIS A 1 283 ? -17.963 24.106 11.973 1.00 33.09 264 HIS A N 1
ATOM 2008 C CA . HIS A 1 283 ? -17.768 25.540 11.758 1.00 32.18 264 HIS A CA 1
ATOM 2009 C C . HIS A 1 283 ? -18.212 25.952 10.336 1.00 27.46 264 HIS A C 1
ATOM 2010 O O . HIS A 1 283 ? -17.852 27.014 9.819 1.00 26.08 264 HIS A O 1
ATOM 2017 N N . MET A 1 284 ? -19.056 25.119 9.717 1.00 27.43 265 MET A N 1
ATOM 2018 C CA . MET A 1 284 ? -19.587 25.370 8.376 1.00 22.69 265 MET A CA 1
ATOM 2019 C C . MET A 1 284 ? -18.509 25.245 7.266 1.00 26.21 265 MET A C 1
ATOM 2020 O O . MET A 1 284 ? -18.745 25.628 6.127 1.00 24.94 265 MET A O 1
ATOM 2025 N N . ARG A 1 285 ? -17.354 24.688 7.594 1.00 25.02 266 ARG A N 1
ATOM 2026 C CA . ARG A 1 285 ? -16.285 24.560 6.579 1.00 30.54 266 ARG A CA 1
ATOM 2027 C C . ARG A 1 285 ? -16.429 23.326 5.701 1.00 26.96 266 ARG A C 1
ATOM 2028 O O . ARG A 1 285 ? -16.582 22.231 6.209 1.00 31.46 266 ARG A O 1
ATOM 2036 N N . THR A 1 286 ? -16.337 23.513 4.391 1.00 34.57 267 THR A N 1
ATOM 2037 C CA . THR A 1 286 ? -16.080 22.374 3.457 1.00 35.30 267 THR A CA 1
ATOM 2038 C C . THR A 1 286 ? -14.585 21.954 3.445 1.00 37.48 267 THR A C 1
ATOM 2039 O O . THR A 1 286 ? -13.792 22.480 4.204 1.00 33.73 267 THR A O 1
ATOM 2043 N N . ASN A 1 287 ? -14.260 20.937 2.635 1.00 41.56 268 ASN A N 1
ATOM 2044 C CA . ASN A 1 287 ? -12.896 20.576 2.209 1.00 44.12 268 ASN A CA 1
ATOM 2045 C C . ASN A 1 287 ? -12.081 21.670 1.724 1.00 44.62 268 ASN A C 1
ATOM 2046 O O . ASN A 1 287 ? -10.866 21.639 1.835 1.00 48.96 268 ASN A O 1
ATOM 2051 N N . ILE A 1 288 ? -12.755 22.540 1.001 1.00 39.26 269 ILE A N 1
ATOM 2052 C CA . ILE A 1 288 ? -12.093 23.578 0.303 1.00 38.53 269 ILE A CA 1
ATOM 2053 C C . ILE A 1 288 ? -11.996 24.842 1.141 1.00 41.31 269 ILE A C 1
ATOM 2054 O O . ILE A 1 288 ? -13.010 25.435 1.556 1.00 35.46 269 ILE A O 1
ATOM 2059 N N . PRO A 1 289 ? -10.746 25.255 1.410 1.00 42.15 270 PRO A N 1
ATOM 2060 C CA . PRO A 1 289 ? -10.575 26.425 2.237 1.00 38.22 270 PRO A CA 1
ATOM 2061 C C . PRO A 1 289 ? -11.234 27.612 1.628 1.00 34.92 270 PRO A C 1
ATOM 2062 O O . PRO A 1 289 ? -11.099 27.879 0.424 1.00 34.92 270 PRO A O 1
ATOM 2066 N N . GLY A 1 290 ? -11.978 28.334 2.463 1.00 30.41 271 GLY A N 1
ATOM 2067 C CA . GLY A 1 290 ? -12.664 29.522 2.005 1.00 30.55 271 GLY A CA 1
ATOM 2068 C C . GLY A 1 290 ? -14.027 29.331 1.356 1.00 28.89 271 GLY A C 1
ATOM 2069 O O . GLY A 1 290 ? -14.642 30.309 0.928 1.00 30.81 271 GLY A O 1
ATOM 2070 N N . ILE A 1 291 ? -14.469 28.088 1.285 1.00 30.30 272 ILE A N 1
ATOM 2071 C CA . ILE A 1 291 ? -15.824 27.756 0.847 1.00 28.57 272 ILE A CA 1
ATOM 2072 C C . ILE A 1 291 ? -16.534 27.082 2.031 1.00 23.49 272 ILE A C 1
ATOM 2073 O O . ILE A 1 291 ? -16.095 26.089 2.575 1.00 27.26 272 ILE A O 1
ATOM 2078 N N . PHE A 1 292 ? -17.586 27.741 2.440 1.00 25.13 273 PHE A N 1
ATOM 2079 C CA . PHE A 1 292 ? -18.404 27.302 3.530 1.00 24.16 273 PHE A CA 1
ATOM 2080 C C . PHE A 1 292 ? -19.769 27.009 2.983 1.00 22.95 273 PHE A C 1
ATOM 2081 O O . PHE A 1 292 ? -20.169 27.538 1.952 1.00 26.37 273 PHE A O 1
ATOM 2089 N N . ALA A 1 293 ? -20.552 26.295 3.781 1.00 23.02 274 ALA A N 1
ATOM 2090 C CA . ALA A 1 293 ? -21.947 26.026 3.441 1.00 20.49 274 ALA A CA 1
ATOM 2091 C C . ALA A 1 293 ? -22.803 26.023 4.683 1.00 20.73 274 ALA A C 1
ATOM 2092 O O . ALA A 1 293 ? -22.361 25.558 5.713 1.00 24.62 274 ALA A O 1
ATOM 2094 N N . VAL A 1 294 ? -23.994 26.544 4.529 1.00 20.62 275 VAL A N 1
ATOM 2095 C CA . VAL A 1 294 ? -24.930 26.756 5.620 1.00 22.12 275 VAL A CA 1
ATOM 2096 C C . VAL A 1 294 ? -26.376 26.335 5.284 1.00 22.82 275 VAL A C 1
ATOM 2097 O O . VAL A 1 294 ? -26.839 26.400 4.141 1.00 23.14 275 VAL A O 1
ATOM 2101 N N . GLY A 1 295 ? -27.136 25.961 6.314 1.00 21.45 276 GLY A N 1
ATOM 2102 C CA . GLY A 1 295 ? -28.558 25.863 6.147 1.00 19.13 276 GLY A CA 1
ATOM 2103 C C . GLY A 1 295 ? -28.890 24.524 5.479 1.00 16.61 276 GLY A C 1
ATOM 2104 O O . GLY A 1 295 ? -28.201 23.506 5.632 1.00 20.22 276 GLY A O 1
ATOM 2105 N N . ASP A 1 296 ? -30.021 24.556 4.786 1.00 21.04 277 ASP A N 1
ATOM 2106 C CA . ASP A 1 296 ? -30.653 23.330 4.309 1.00 20.33 277 ASP A CA 1
ATOM 2107 C C . ASP A 1 296 ? -29.785 22.545 3.333 1.00 20.90 277 ASP A C 1
ATOM 2108 O O . ASP A 1 296 ? -29.933 21.315 3.209 1.00 19.49 277 ASP A O 1
ATOM 2113 N N . VAL A 1 297 ? -28.907 23.237 2.609 1.00 20.38 278 VAL A N 1
ATOM 2114 C CA . VAL A 1 297 ? -28.056 22.591 1.603 1.00 21.46 278 VAL A CA 1
ATOM 2115 C C . VAL A 1 297 ? -27.032 21.685 2.220 1.00 23.66 278 VAL A C 1
ATOM 2116 O O . VAL A 1 297 ? -26.500 20.739 1.573 1.00 23.10 278 VAL A O 1
ATOM 2120 N N . ARG A 1 298 ? -26.720 21.886 3.491 1.00 23.74 279 ARG A N 1
ATOM 2121 C CA . ARG A 1 298 ? -25.764 21.019 4.137 1.00 23.14 279 ARG A CA 1
ATOM 2122 C C . ARG A 1 298 ? -26.301 19.627 4.420 1.00 26.49 279 ARG A C 1
ATOM 2123 O O . ARG A 1 298 ? -27.484 19.426 4.515 1.00 27.74 279 ARG A O 1
ATOM 2131 N N . GLN A 1 299 ? -25.394 18.671 4.584 1.00 24.56 280 GLN A N 1
ATOM 2132 C CA . GLN A 1 299 ? -25.753 17.362 5.063 1.00 28.33 280 GLN A CA 1
ATOM 2133 C C . GLN A 1 299 ? -26.087 17.528 6.513 1.00 29.38 280 GLN A C 1
ATOM 2134 O O . GLN A 1 299 ? -25.263 17.983 7.254 1.00 29.31 280 GLN A O 1
ATOM 2140 N N . LYS A 1 300 ? -27.307 17.225 6.890 1.00 29.42 281 LYS A N 1
ATOM 2141 C CA . LYS A 1 300 ? -27.767 17.344 8.253 1.00 30.59 281 LYS A CA 1
ATOM 2142 C C . LYS A 1 300 ? -29.206 16.835 8.294 1.00 32.75 281 LYS A C 1
ATOM 2143 O O . LYS A 1 300 ? -29.784 16.588 7.255 1.00 31.88 281 LYS A O 1
ATOM 2149 N N . ASP A 1 301 ? -29.751 16.707 9.505 1.00 37.74 282 ASP A N 1
ATOM 2150 C CA . ASP A 1 301 ? -31.064 16.129 9.760 1.00 40.39 282 ASP A CA 1
ATOM 2151 C C . ASP A 1 301 ? -32.101 17.154 10.109 1.00 36.05 282 ASP A C 1
ATOM 2152 O O . ASP A 1 301 ? -33.271 16.998 9.832 1.00 42.43 282 ASP A O 1
ATOM 2157 N N . PHE A 1 302 ? -31.682 18.228 10.709 1.00 30.83 283 PHE A N 1
ATOM 2158 C CA . PHE A 1 302 ? -32.635 19.107 11.274 1.00 30.22 283 PHE A CA 1
ATOM 2159 C C . PHE A 1 302 ? -32.700 20.409 10.453 1.00 28.13 283 PHE A C 1
ATOM 2160 O O . PHE A 1 302 ? -31.898 21.302 10.649 1.00 37.55 283 PHE A O 1
ATOM 2168 N N . ARG A 1 303 ? -33.685 20.537 9.570 1.00 22.93 284 ARG A N 1
ATOM 2169 C CA . ARG A 1 303 ? -33.823 21.707 8.718 1.00 20.48 284 ARG A CA 1
ATOM 2170 C C . ARG A 1 303 ? -34.910 22.645 9.177 1.00 22.63 284 ARG A C 1
ATOM 2171 O O . ARG A 1 303 ? -36.108 22.411 8.956 1.00 25.09 284 ARG A O 1
ATOM 2179 N N . GLN A 1 304 ? -34.492 23.768 9.757 1.00 17.55 285 GLN A N 1
ATOM 2180 C CA . GLN A 1 304 ? -35.386 24.737 10.289 1.00 19.58 285 GLN A CA 1
ATOM 2181 C C . GLN A 1 304 ? -34.782 26.117 10.077 1.00 16.45 285 GLN A C 1
ATOM 2182 O O . GLN A 1 304 ? -33.596 26.234 9.875 1.00 19.84 285 GLN A O 1
ATOM 2188 N N . ILE A 1 305 ? -35.581 27.142 10.255 1.00 16.75 286 ILE A N 1
ATOM 2189 C CA . ILE A 1 305 ? -35.135 28.516 10.170 1.00 17.59 286 ILE A CA 1
ATOM 2190 C C . ILE A 1 305 ? -34.139 28.857 11.287 1.00 19.71 286 ILE A C 1
ATOM 2191 O O . ILE A 1 305 ? -33.136 29.514 11.055 1.00 16.38 286 ILE A O 1
ATOM 2196 N N . THR A 1 306 ? -34.380 28.292 12.460 1.00 18.92 287 THR A N 1
ATOM 2197 C CA . THR A 1 306 ? -33.478 28.495 13.586 1.00 17.80 287 THR A CA 1
ATOM 2198 C C . THR A 1 306 ? -32.073 27.970 13.288 1.00 18.56 287 THR A C 1
ATOM 2199 O O . THR A 1 306 ? -31.092 28.656 13.580 1.00 17.84 287 THR A O 1
ATOM 2203 N N . THR A 1 307 ? -31.941 26.775 12.750 1.00 19.25 288 THR A N 1
ATOM 2204 C CA . THR A 1 307 ? -30.674 26.266 12.466 1.00 19.13 288 THR A CA 1
ATOM 2205 C C . THR A 1 307 ? -30.128 26.889 11.168 1.00 19.71 288 THR A C 1
ATOM 2206 O O . THR A 1 307 ? -28.915 26.934 11.011 1.00 18.78 288 THR A O 1
ATOM 2210 N N . ALA A 1 308 ? -30.993 27.381 10.273 1.00 17.41 289 ALA A N 1
ATOM 2211 C CA . ALA A 1 308 ? -30.456 28.153 9.137 1.00 17.66 289 ALA A CA 1
ATOM 2212 C C . ALA A 1 308 ? -29.740 29.437 9.605 1.00 16.62 289 ALA A C 1
ATOM 2213 O O . ALA A 1 308 ? -28.673 29.795 9.134 1.00 17.47 289 ALA A O 1
ATOM 2215 N N . VAL A 1 309 ? -30.366 30.121 10.526 1.00 18.43 290 VAL A N 1
ATOM 2216 C CA . VAL A 1 309 ? -29.897 31.416 11.005 1.00 19.84 290 VAL A CA 1
ATOM 2217 C C . VAL A 1 309 ? -28.620 31.151 11.765 1.00 19.10 290 VAL A C 1
ATOM 2218 O O . VAL A 1 309 ? -27.608 31.845 11.546 1.00 20.89 290 VAL A O 1
ATOM 2222 N N . GLY A 1 310 ? -28.649 30.164 12.651 1.00 18.24 291 GLY A N 1
ATOM 2223 C CA . GLY A 1 310 ? -27.439 29.753 13.347 1.00 19.34 291 GLY A CA 1
ATOM 2224 C C . GLY A 1 310 ? -26.222 29.406 12.501 1.00 19.21 291 GLY A C 1
ATOM 2225 O O . GLY A 1 310 ? -25.087 29.850 12.721 1.00 17.43 291 GLY A O 1
ATOM 2226 N N . ASP A 1 311 ? -26.469 28.557 11.526 1.00 18.09 292 ASP A N 1
ATOM 2227 C CA . ASP A 1 311 ? -25.418 28.203 10.566 1.00 16.95 292 ASP A CA 1
ATOM 2228 C C . ASP A 1 311 ? -24.908 29.429 9.879 1.00 15.22 292 ASP A C 1
ATOM 2229 O O . ASP A 1 311 ? -23.725 29.615 9.741 1.00 19.98 292 ASP A O 1
ATOM 2234 N N . GLY A 1 312 ? -25.785 30.301 9.439 1.00 16.07 293 GLY A N 1
ATOM 2235 C CA . GLY A 1 312 ? -25.360 31.487 8.728 1.00 19.74 293 GLY A CA 1
ATOM 2236 C C . GLY A 1 312 ? -24.459 32.411 9.492 1.00 20.14 293 GLY A C 1
ATOM 2237 O O . GLY A 1 312 ? -23.504 32.971 8.942 1.00 16.36 293 GLY A O 1
ATOM 2238 N N . ALA A 1 313 ? -24.812 32.622 10.760 1.00 18.17 294 ALA A N 1
ATOM 2239 C CA . ALA A 1 313 ? -23.988 33.435 11.621 1.00 19.10 294 ALA A CA 1
ATOM 2240 C C . ALA A 1 313 ? -22.629 32.788 11.831 1.00 18.90 294 ALA A C 1
ATOM 2241 O O . ALA A 1 313 ? -21.578 33.521 11.790 1.00 22.12 294 ALA A O 1
ATOM 2243 N N . GLN A 1 314 ? -22.574 31.478 12.007 1.00 19.30 295 GLN A N 1
ATOM 2244 C CA . GLN A 1 314 ? -21.321 30.811 12.260 1.00 23.15 295 GLN A CA 1
ATOM 2245 C C . GLN A 1 314 ? -20.361 30.892 11.011 1.00 26.69 295 GLN A C 1
ATOM 2246 O O . GLN A 1 314 ? -19.147 31.108 11.120 1.00 23.15 295 GLN A O 1
ATOM 2252 N N . ALA A 1 315 ? -20.934 30.686 9.834 1.00 22.08 296 ALA A N 1
ATOM 2253 C CA . ALA A 1 315 ? -20.166 30.738 8.612 1.00 21.01 296 ALA A CA 1
ATOM 2254 C C . ALA A 1 315 ? -19.627 32.122 8.385 1.00 20.30 296 ALA A C 1
ATOM 2255 O O . ALA A 1 315 ? -18.513 32.246 7.988 1.00 24.43 296 ALA A O 1
ATOM 2257 N N . ALA A 1 316 ? -20.420 33.147 8.646 1.00 19.21 297 ALA A N 1
ATOM 2258 C CA . ALA A 1 316 ? -20.035 34.514 8.508 1.00 18.81 297 ALA A CA 1
ATOM 2259 C C . ALA A 1 316 ? -18.807 34.848 9.347 1.00 24.35 297 ALA A C 1
ATOM 2260 O O . ALA A 1 316 ? -17.874 35.531 8.882 1.00 21.29 297 ALA A O 1
ATOM 2262 N N . GLN A 1 317 ? -18.812 34.363 10.593 1.00 21.58 298 GLN A N 1
ATOM 2263 C CA . GLN A 1 317 ? -17.653 34.531 11.475 1.00 26.21 298 GLN A CA 1
ATOM 2264 C C . GLN A 1 317 ? -16.442 33.733 11.025 1.00 27.38 298 GLN A C 1
ATOM 2265 O O . GLN A 1 317 ? -15.302 34.245 11.098 1.00 24.18 298 GLN A O 1
ATOM 2271 N N . GLU A 1 318 ? -16.659 32.511 10.516 1.00 22.62 299 GLU A N 1
ATOM 2272 C CA . GLU A 1 318 ? -15.565 31.751 9.928 1.00 26.57 299 GLU A CA 1
ATOM 2273 C C . GLU A 1 318 ? -14.981 32.382 8.655 1.00 25.76 299 GLU A C 1
ATOM 2274 O O . GLU A 1 318 ? -13.770 32.345 8.497 1.00 26.10 299 GLU A O 1
ATOM 2280 N N . ALA A 1 319 ? -15.820 32.984 7.800 1.00 23.95 300 ALA A N 1
ATOM 2281 C CA . ALA A 1 319 ? -15.346 33.652 6.608 1.00 25.58 300 ALA A CA 1
ATOM 2282 C C . ALA A 1 319 ? -14.516 34.887 7.004 1.00 27.72 300 ALA A C 1
ATOM 2283 O O . ALA A 1 319 ? -13.508 35.188 6.387 1.00 29.92 300 ALA A O 1
ATOM 2285 N N . TYR A 1 320 ? -14.986 35.650 7.972 1.00 26.17 301 TYR A N 1
ATOM 2286 C CA . TYR A 1 320 ? -14.221 36.784 8.449 1.00 28.82 301 TYR A CA 1
ATOM 2287 C C . TYR A 1 320 ? -12.828 36.370 8.863 1.00 27.51 301 TYR A C 1
ATOM 2288 O O . TYR A 1 320 ? -11.866 36.925 8.406 1.00 31.65 301 TYR A O 1
ATOM 2297 N N . LYS A 1 321 ? -12.712 35.366 9.684 1.00 32.52 302 LYS A N 1
ATOM 2298 C CA . LYS A 1 321 ? -11.411 34.904 10.123 1.00 36.77 302 LYS A CA 1
ATOM 2299 C C . LYS A 1 321 ? -10.524 34.364 8.983 1.00 40.64 302 LYS A C 1
ATOM 2300 O O . LYS A 1 321 ? -9.308 34.580 8.964 1.00 33.32 302 LYS A O 1
ATOM 2306 N N . PHE A 1 322 ? -11.129 33.606 8.081 1.00 34.48 303 PHE A N 1
ATOM 2307 C CA . PHE A 1 322 ? -10.420 33.119 6.922 1.00 32.54 303 PHE A CA 1
ATOM 2308 C C . PHE A 1 322 ? -9.844 34.279 6.090 1.00 33.61 303 PHE A C 1
ATOM 2309 O O . PHE A 1 322 ? -8.663 34.250 5.677 1.00 34.97 303 PHE A O 1
ATOM 2317 N N . VAL A 1 323 ? -10.640 35.305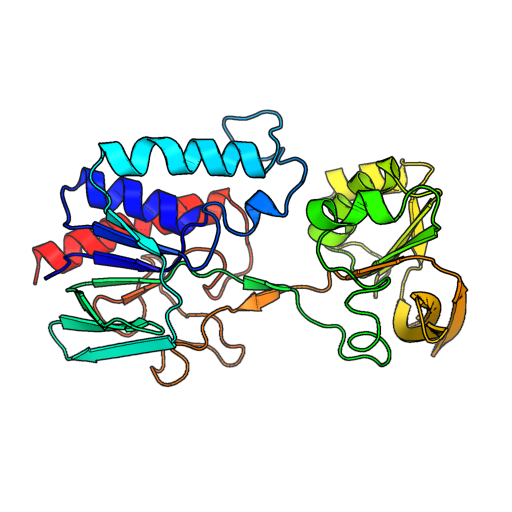 5.862 1.00 25.82 304 VAL A N 1
ATOM 2318 C CA . VAL A 1 323 ? -10.238 36.408 5.038 1.00 31.64 304 VAL A CA 1
ATOM 2319 C C . VAL A 1 323 ? -9.221 37.255 5.765 1.00 36.75 304 VAL A C 1
ATOM 2320 O O . VAL A 1 323 ? -8.222 37.680 5.157 1.00 33.37 304 VAL A O 1
ATOM 2324 N N . VAL A 1 324 ? -9.431 37.479 7.060 1.00 31.90 305 VAL A N 1
ATOM 2325 C CA . VAL A 1 324 ? -8.428 38.162 7.840 1.00 37.05 305 VAL A CA 1
ATOM 2326 C C . VAL A 1 324 ? -7.061 37.468 7.680 1.00 36.43 305 VAL A C 1
ATOM 2327 O O . VAL A 1 324 ? -6.073 38.138 7.441 1.00 40.35 305 VAL A O 1
ATOM 2331 N N . GLU A 1 325 ? -7.004 36.154 7.811 1.00 38.30 306 GLU A N 1
ATOM 2332 C CA . GLU A 1 325 ? -5.749 35.410 7.739 1.00 43.80 306 GLU A CA 1
ATOM 2333 C C . GLU A 1 325 ? -5.094 35.341 6.359 1.00 48.77 306 GLU A C 1
ATOM 2334 O O . GLU A 1 325 ? -3.928 35.023 6.256 1.00 54.40 306 GLU A O 1
ATOM 2340 N N . LEU A 1 326 ? -5.847 35.612 5.312 1.00 49.11 307 LEU A N 1
ATOM 2341 C CA . LEU A 1 326 ? -5.397 35.389 3.937 1.00 51.50 307 LEU A CA 1
ATOM 2342 C C . LEU A 1 326 ? -4.301 36.356 3.443 1.00 48.05 307 LEU A C 1
ATOM 2343 O O . LEU A 1 326 ? -4.480 37.569 3.468 1.00 54.04 307 LEU A O 1
#

Solvent-accessible surface area: 14839 Å² total; per-residue (Å²): 154,22,29,0,0,0,6,8,3,10,16,7,0,3,10,0,0,64,101,0,4,181,45,151,13,99,3,2,4,1,30,160,46,111,55,0,33,76,5,33,63,34,2,72,6,83,89,42,99,80,65,143,68,12,78,0,40,88,2,2,134,113,32,26,136,46,3,126,72,58,56,8,83,79,33,142,5,72,9,73,13,5,68,61,70,57,100,76,2,38,0,50,7,107,132,70,100,37,48,0,72,0,0,0,0,10,31,17,10,69,63,106,87,35,156,28,86,13,4,120,93,6,37,98,86,7,6,5,41,16,0,40,69,39,0,58,161,19,140,117,69,60,0,0,0,6,8,6,17,55,56,0,0,68,13,0,30,30,0,17,132,24,1,119,26,0,8,0,1,11,160,89,74,140,16,185,2,107,124,108,8,22,108,98,0,93,181,55,172,80,16,85,40,26,83,22,5,39,10,84,68,4,74,30,42,110,134,108,2,82,13,0,22,17,74,32,63,138,101,42,112,94,50,89,84,68,7,20,0,0,0,0,36,44,35,54,57,26,40,8,124,14,0,82,119,40,50,2,35,19,177,67,22,29,0,80,23,56,111,68,13,100,15,108,19,89,3,1,4,0,1,1,32,0,31,83,40,146,131,59,47,30,54,41,6,33,38,15,0,21,63,0,3,86,12,0,81,91,46,21,98,141,102

Radius of gyration: 20.9 Å; Cα contacts (8 Å, |Δi|>4): 744; chains: 1; bounding box: 59×55×40 Å

Secondary structure (DSSP, 8-state):
-EEEEEE--SHHHHHHHHHHHHTT--EEEEESS-TTGGGGG-SEE--STT-SSEEHHHHHHHHHGGGTTTT-EEEE--EEEEEE-SSSEEEEESS-EEEEEEEEE---EEEPP---TTTTTTTTTTEES-HHHHGGGGTTSEEEEE-SSHHHHHHHHHHTTT-SEEEEE-SSSS--S-HHHHHHHHH-TTEEEE-SEEEEEEEE-SSSEEEEEEEETTT--EEEEE-SEEEE---EEE--GGGGGGT-B-TTSPBP--TTSB-SSTTEEE-GGGBS-S---HHHHHHHHHHHHHHHHHHHHH-

Organism: Lactococcus lactis subsp. cremoris (strain MG1363) (NCBI:txid416870)

B-factor: mean 32.15, std 12.63, range [13.64, 83.16]

Nearest PDB str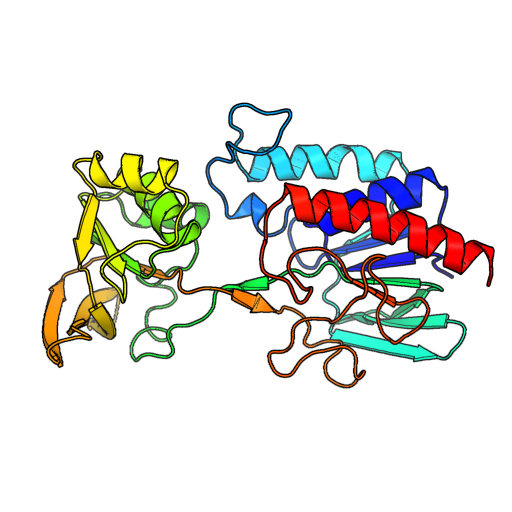uctures (foldseek):
  5mh4-assembly1_A  TM=1.003E+00  e=1.619E-60  Lactococcus cremoris
  5uwy-assembly1_A-2  TM=6.727E-01  e=1.953E-47  Streptococcus pyogenes
  7aaw-assembly1_B  TM=6.717E-01  e=2.106E-45  Bacillus cereus ATCC 14579
  4gcm-assembly1_A  TM=6.780E-01  e=3.727E-43  Staphylococcus aureus subsp. aureus MW2
  3cty-assembly1_A  TM=9.661E-01  e=6.705E-34  Thermoplasma acidophilum

Sequence (303 aa):
KYDVVIIGSGPAGMTAAMYTARSEMKTLLLERGVPGGQMNNTAEIENYPGYETIMGPELSMKMAEPLEGLGVENAYGFVTGIEDHGDYKKIITEDDEFITKSIIIATGANHRKLEIPGEEEYGARGVSYCAVCDGAFFRNQEILVIGGGDSAVEEALYLTRFGQSVTIMHRRDKLRAQEIIQQRAFKEEKINFIWDSVPMEIKGDDKKIQSVVYKNVKTGEVTEKAFGGIFIYVGLDPVAEFVSDLGITDEAGWIITDDHMRTNIPGIFAVGDVRQKDFRQITTAVGDGAQAAQEAYKFVVEL